Protein AF-A0A6F8XTG9-F1 (afdb_monomer_lite)

Radius of gyration: 28.86 Å; chains: 1; bounding box: 71×72×97 Å

Organism: NCBI:txid1076124

Sequence (219 aa):
MHGRVPTLSIMAELTRRDLLRASAAAAGAAWLPAGVLRDDPPPGFPSGIDVHREVYENWAGEIRVASLWTCVPRTAAEIVTVVNWAHGAGWKVRPRGYRHGWAPLTVTAATAPADRVLLVDTTHHLTAMRVEPGPSVRVEAGASMDDLLAFLEANGLGVTNTPAPGDLSVGGVLAINGHGTSVAAAGETLAPGTPTARSATSSCRSPPSSGTHQPAAMC

Foldseek 3Di:
DDDDDDDDDDDDDCDPVNVVVVVVVVVVVPDDDFDWADDDDDPPQDPPWAKTWTWDAAPVRPAIERTAIETEDQDPVSVVVRVVVLVVVVAAEAEDELRHDPPCPRHGSPDYNPHRYYYYDCQPHQFDKDDDPDLDIDGGQRHWQVNVQVVQVVVVHHAQWAAPDRSTGNNRCVVVVNTDDGDADVVRDDDPPHDDPPPPCPVPDDPPPPDDDDDDDDD

InterPro domains:
  IPR006094 FAD linked oxidase, N-terminal [PF01565] (72-188)
  IPR010031 L-gulonolactone/D-arabinono-1,4-lactone oxidase-like [PTHR43762] (56-183)
  IPR016166 FAD-binding domain, PCMH-type [PS51387] (62-219)
  IPR016167 FAD-binding, type PCMH, subdomain 1 [G3DSA:3.30.43.10] (51-126)
  IPR016169 FAD-binding, type PCMH, subdomain 2 [G3DSA:3.30.465.10] (128-203)
  IPR036318 FAD-binding, type PCMH-like superfamily [SSF56176] (42-188)

Structure (mmCIF, N/CA/C/O backbone):
data_AF-A0A6F8XTG9-F1
#
_entry.id   AF-A0A6F8XTG9-F1
#
loop_
_atom_site.group_PDB
_atom_site.id
_atom_site.type_symbol
_atom_site.label_atom_id
_atom_site.label_alt_id
_atom_site.label_comp_id
_atom_site.label_asym_id
_atom_site.label_entity_id
_atom_site.label_seq_id
_atom_site.pdbx_PDB_ins_code
_atom_site.Cartn_x
_atom_site.Cartn_y
_atom_site.Cartn_z
_atom_site.occupancy
_atom_site.B_iso_or_equiv
_atom_site.auth_seq_id
_atom_site.auth_comp_id
_atom_site.auth_asym_id
_atom_site.auth_atom_id
_atom_site.pdbx_PDB_model_num
ATOM 1 N N . MET A 1 1 ? -49.379 -11.917 -72.281 1.00 39.59 1 MET A N 1
ATOM 2 C CA . MET A 1 1 ? -48.558 -12.791 -71.411 1.00 39.59 1 MET A CA 1
ATOM 3 C C . MET A 1 1 ? -48.018 -11.918 -70.283 1.00 39.59 1 MET A C 1
ATOM 5 O O . MET A 1 1 ? -47.330 -10.960 -70.576 1.00 39.59 1 MET A O 1
ATOM 9 N N . HIS A 1 2 ? -48.674 -11.935 -69.121 1.00 40.22 2 HIS A N 1
ATOM 10 C CA . HIS A 1 2 ? -48.179 -12.553 -67.875 1.00 40.22 2 HIS A CA 1
ATOM 11 C C . HIS A 1 2 ? -46.864 -11.954 -67.333 1.00 40.22 2 HIS A C 1
ATOM 13 O O . HIS A 1 2 ? -45.798 -12.256 -67.850 1.00 40.22 2 HIS A O 1
ATOM 19 N N . GLY A 1 3 ? -46.959 -11.190 -66.234 1.00 33.91 3 GLY A N 1
ATOM 20 C CA . GLY A 1 3 ? -45.826 -10.834 -65.368 1.00 33.91 3 GLY A CA 1
ATOM 21 C C . GLY A 1 3 ? -46.201 -9.867 -64.232 1.00 33.91 3 GLY A C 1
ATOM 22 O O . GLY A 1 3 ? -46.406 -8.686 -64.479 1.00 33.91 3 GLY A O 1
ATOM 23 N N . ARG A 1 4 ? -46.313 -10.378 -62.995 1.00 36.28 4 ARG A N 1
ATOM 24 C CA . ARG A 1 4 ? -46.565 -9.662 -61.721 1.00 36.28 4 ARG A CA 1
ATOM 25 C C . ARG A 1 4 ? -45.261 -9.083 -61.117 1.00 36.28 4 ARG A C 1
ATOM 27 O O . ARG A 1 4 ? -44.262 -9.786 -61.126 1.00 36.28 4 ARG A O 1
ATOM 34 N N . VAL A 1 5 ? -45.342 -7.847 -60.587 1.00 40.06 5 VAL A N 1
ATOM 35 C CA . VAL A 1 5 ? -44.877 -7.238 -59.288 1.00 40.06 5 VAL A CA 1
ATOM 36 C C . VAL A 1 5 ? -43.881 -8.093 -58.435 1.00 40.06 5 VAL A C 1
ATOM 38 O O . VAL A 1 5 ? -44.167 -9.283 -58.318 1.00 40.06 5 VAL A O 1
ATOM 41 N N . PRO A 1 6 ? -42.818 -7.566 -57.741 1.00 44.91 6 PRO A N 1
ATOM 42 C CA . PRO A 1 6 ? -42.963 -6.440 -56.807 1.00 44.91 6 PRO A CA 1
ATOM 43 C C . PRO A 1 6 ? -41.804 -5.461 -56.504 1.00 44.91 6 PRO A C 1
ATOM 45 O O . PRO A 1 6 ? -40.627 -5.663 -56.775 1.00 44.91 6 PRO A O 1
ATOM 48 N N . THR A 1 7 ? -42.262 -4.377 -55.878 1.00 43.31 7 THR A N 1
ATOM 49 C CA . THR A 1 7 ? -41.621 -3.270 -55.163 1.00 43.31 7 THR A CA 1
ATOM 50 C C . THR A 1 7 ? -40.964 -3.693 -53.831 1.00 43.31 7 THR A C 1
ATOM 52 O O . THR A 1 7 ? -41.313 -4.729 -53.274 1.00 43.31 7 THR A O 1
ATOM 55 N N . LEU A 1 8 ? -40.162 -2.764 -53.282 1.00 40.03 8 LEU A N 1
ATOM 56 C CA . LEU A 1 8 ? -39.672 -2.597 -51.897 1.00 40.03 8 LEU A CA 1
ATOM 57 C C . LEU A 1 8 ? -38.369 -3.316 -51.494 1.00 40.03 8 LEU A C 1
ATOM 59 O O . LEU A 1 8 ? -38.373 -4.473 -51.093 1.00 40.03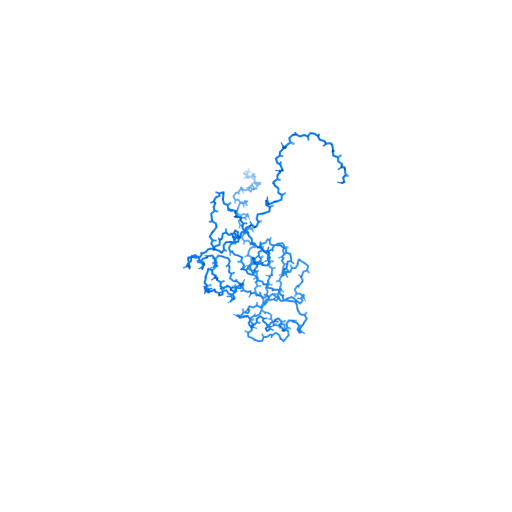 8 LEU A O 1
ATOM 63 N N . SER A 1 9 ? -37.276 -2.542 -51.427 1.00 38.31 9 SER A N 1
ATOM 64 C CA . SER A 1 9 ? -36.225 -2.758 -50.425 1.00 38.31 9 SER A CA 1
ATOM 65 C C . SER A 1 9 ? -36.359 -1.681 -49.352 1.00 38.31 9 SER A C 1
ATOM 67 O O . SER A 1 9 ? -36.122 -0.498 -49.587 1.00 38.31 9 SER A O 1
ATOM 69 N N . ILE A 1 10 ? -36.816 -2.133 -48.193 1.00 44.59 10 ILE A N 1
ATOM 70 C CA . ILE A 1 10 ? -37.033 -1.395 -46.953 1.00 44.59 10 ILE A CA 1
ATOM 71 C C . ILE A 1 10 ? -35.681 -0.899 -46.416 1.00 44.59 10 ILE A C 1
ATOM 73 O O . ILE A 1 10 ? -34.746 -1.686 -46.272 1.00 44.59 10 ILE A O 1
ATOM 77 N N . MET A 1 11 ? -35.579 0.397 -46.103 1.00 44.84 11 MET A N 1
ATOM 78 C CA . MET A 1 11 ? -34.547 0.902 -45.196 1.00 44.84 11 MET A CA 1
ATOM 79 C C . MET A 1 11 ? -34.806 0.286 -43.820 1.00 44.84 11 MET A C 1
ATOM 81 O O . MET A 1 11 ? -35.867 0.499 -43.240 1.00 44.84 11 MET A O 1
ATOM 85 N N . ALA A 1 12 ? -33.871 -0.520 -43.323 1.00 49.88 12 ALA A N 1
ATOM 86 C CA . ALA A 1 12 ? -33.971 -1.100 -41.993 1.00 49.88 12 ALA A CA 1
ATOM 87 C C . ALA A 1 12 ? -33.912 0.019 -40.940 1.00 49.88 12 ALA A C 1
ATOM 89 O O . ALA A 1 12 ? -32.883 0.676 -40.783 1.00 49.88 12 ALA A O 1
ATOM 90 N N . GLU A 1 13 ? -35.012 0.240 -40.220 1.00 56.56 13 GLU A N 1
ATOM 91 C CA . GLU A 1 13 ? -35.003 1.086 -39.029 1.00 56.56 13 GLU A CA 1
ATOM 92 C C . GLU A 1 13 ? -34.343 0.328 -37.872 1.00 56.56 13 GLU A C 1
ATOM 94 O O . GLU A 1 13 ? -34.855 -0.682 -37.387 1.00 56.56 13 GLU A O 1
ATOM 99 N N . LEU A 1 14 ? -33.183 0.821 -37.433 1.00 59.88 14 LEU A N 1
ATOM 100 C CA . LEU A 1 14 ? -32.494 0.363 -36.228 1.00 59.88 14 LEU A CA 1
ATOM 101 C C . LEU A 1 14 ? -33.367 0.649 -35.003 1.00 59.88 14 LEU A C 1
ATOM 103 O O . LEU A 1 14 ? -33.674 1.802 -34.694 1.00 59.88 14 LEU A O 1
ATOM 107 N N . THR A 1 15 ? -33.762 -0.396 -34.278 1.00 72.62 15 THR A N 1
ATOM 108 C CA . THR A 1 15 ? -34.646 -0.231 -33.122 1.00 72.62 15 THR A CA 1
ATOM 109 C C . THR A 1 15 ? -33.856 0.143 -31.865 1.00 72.62 15 THR A C 1
ATOM 111 O O . THR A 1 15 ? -32.688 -0.213 -31.705 1.00 72.62 15 THR A O 1
ATOM 114 N N . ARG A 1 16 ? -34.504 0.804 -30.888 1.00 59.41 16 ARG A N 1
ATOM 115 C CA . ARG A 1 16 ? -33.906 1.084 -29.560 1.00 59.41 16 ARG A CA 1
ATOM 116 C C . ARG A 1 16 ? -33.343 -0.171 -28.878 1.00 59.41 16 ARG A C 1
ATOM 118 O O . ARG A 1 16 ? -32.416 -0.061 -28.085 1.00 59.41 16 ARG A O 1
ATOM 125 N N . ARG A 1 17 ? -33.890 -1.356 -29.173 1.00 59.59 17 ARG A N 1
ATOM 126 C CA . ARG A 1 17 ? -33.389 -2.634 -28.646 1.00 59.59 17 ARG A CA 1
ATOM 127 C C . ARG A 1 17 ? -32.075 -3.058 -29.294 1.00 59.59 17 ARG A C 1
ATOM 129 O O . ARG A 1 17 ? -31.233 -3.609 -28.595 1.00 59.59 17 ARG A O 1
ATOM 136 N N . ASP A 1 18 ? -31.878 -2.766 -30.574 1.00 63.12 18 ASP A N 1
ATOM 137 C CA . ASP A 1 18 ? -30.611 -3.033 -31.264 1.00 63.12 18 ASP A CA 1
ATOM 138 C C . ASP A 1 18 ? -29.511 -2.096 -30.751 1.00 63.12 18 ASP A C 1
ATOM 140 O O . ASP A 1 18 ? -28.386 -2.527 -30.507 1.00 63.12 18 ASP A O 1
ATOM 144 N N . LEU A 1 19 ? -29.871 -0.844 -30.453 1.00 58.94 19 LEU A N 1
ATOM 145 C CA . LEU A 1 19 ? -28.966 0.148 -29.866 1.00 58.94 19 LEU A CA 1
ATOM 146 C C . LEU A 1 19 ? -28.581 -0.195 -28.411 1.00 58.94 19 LEU A C 1
ATOM 148 O O . LEU A 1 19 ? -27.419 -0.064 -28.035 1.00 58.94 19 LEU A O 1
ATOM 152 N N . LEU A 1 20 ? -29.521 -0.722 -27.613 1.00 62.12 20 LEU A N 1
ATOM 153 C CA . LEU A 1 20 ? -29.252 -1.226 -26.255 1.00 62.12 20 LEU A CA 1
ATOM 154 C C . LEU A 1 20 ? -28.451 -2.541 -26.239 1.00 62.12 20 LEU A C 1
ATOM 156 O O . LEU A 1 20 ? -27.683 -2.792 -25.312 1.00 62.12 20 LEU A O 1
ATOM 160 N N . ARG A 1 21 ? -28.595 -3.393 -27.260 1.00 54.59 21 ARG A N 1
ATOM 161 C CA . ARG A 1 21 ? -27.750 -4.590 -27.417 1.00 54.59 21 ARG A CA 1
ATOM 162 C C . ARG A 1 21 ? -26.324 -4.224 -27.827 1.00 54.59 21 ARG A C 1
ATOM 164 O O . ARG A 1 21 ? -25.382 -4.836 -27.330 1.00 54.59 21 ARG A O 1
ATOM 171 N N . ALA A 1 22 ? -26.160 -3.206 -28.672 1.00 52.41 22 ALA A N 1
ATOM 172 C CA . ALA A 1 22 ? -24.847 -2.690 -29.048 1.00 52.41 22 ALA A CA 1
ATOM 173 C C . ALA A 1 22 ? -24.111 -2.038 -27.860 1.00 52.41 22 ALA A C 1
ATOM 175 O O . ALA A 1 22 ? -22.906 -2.238 -27.707 1.00 52.41 22 ALA A O 1
ATOM 176 N N . SER A 1 23 ? -24.819 -1.327 -26.970 1.00 50.19 23 SER A N 1
ATOM 177 C CA . SER A 1 23 ? -24.204 -0.742 -25.768 1.00 50.19 23 SER A CA 1
ATOM 178 C C . SER A 1 23 ? -23.816 -1.787 -24.716 1.00 50.19 23 SER A C 1
ATOM 180 O O . SER A 1 23 ? -22.778 -1.639 -24.075 1.00 50.19 23 SER A O 1
ATOM 182 N N . ALA A 1 24 ? -24.577 -2.879 -24.580 1.00 47.94 24 ALA A N 1
ATOM 183 C CA . ALA A 1 24 ? -24.216 -3.984 -23.688 1.00 47.94 24 ALA A CA 1
ATOM 184 C C . ALA A 1 24 ? -22.936 -4.717 -24.139 1.00 47.94 24 ALA A C 1
ATOM 186 O O . ALA A 1 24 ? -22.128 -5.117 -23.303 1.00 47.94 24 ALA A O 1
ATOM 187 N N . ALA A 1 25 ? -22.710 -4.842 -25.452 1.00 44.97 25 ALA A N 1
ATOM 188 C CA . ALA A 1 25 ? -21.486 -5.436 -25.994 1.00 44.97 25 ALA A CA 1
ATOM 189 C C . ALA A 1 25 ? -20.256 -4.519 -25.830 1.00 44.97 25 ALA A C 1
ATOM 191 O O . ALA A 1 25 ? -19.160 -5.007 -25.567 1.00 44.97 25 ALA A O 1
ATOM 192 N N . ALA A 1 26 ? -20.433 -3.196 -25.926 1.00 46.56 26 ALA A N 1
ATOM 193 C CA . ALA A 1 26 ? -19.350 -2.232 -25.718 1.00 46.56 26 ALA A CA 1
ATOM 194 C C . ALA A 1 26 ? -18.977 -2.060 -24.232 1.00 46.56 26 ALA A C 1
ATOM 196 O O . ALA A 1 26 ? -17.801 -1.908 -23.911 1.00 46.56 26 ALA A O 1
ATOM 197 N N . ALA A 1 27 ? -19.948 -2.148 -23.315 1.00 47.72 27 ALA A N 1
ATOM 198 C CA . ALA A 1 27 ? -19.690 -2.073 -21.875 1.00 47.72 27 ALA A CA 1
ATOM 199 C C . ALA A 1 27 ? -18.972 -3.324 -21.325 1.00 47.72 27 ALA A C 1
ATOM 201 O O . ALA A 1 27 ? -18.218 -3.226 -20.361 1.00 47.72 27 ALA A O 1
ATOM 202 N N . GLY A 1 28 ? -19.161 -4.491 -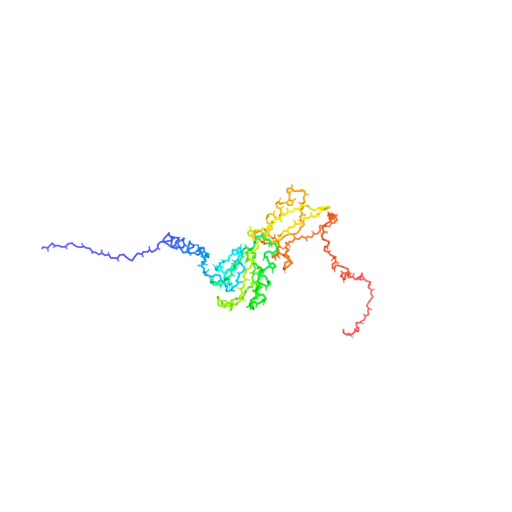21.955 1.00 41.22 28 GLY A N 1
ATOM 203 C CA . GLY A 1 28 ? -18.496 -5.740 -21.564 1.00 41.22 28 GLY A CA 1
ATOM 204 C C . GLY A 1 28 ? -17.040 -5.872 -22.033 1.00 41.22 28 GLY A C 1
ATOM 205 O O . GLY A 1 28 ? -16.307 -6.701 -21.503 1.00 41.22 28 GLY A O 1
ATOM 206 N N . ALA A 1 29 ? -16.600 -5.058 -22.998 1.00 42.62 29 ALA A N 1
ATOM 207 C CA . ALA A 1 29 ? -15.249 -5.123 -23.566 1.00 42.62 29 ALA A CA 1
ATOM 208 C C . ALA A 1 29 ? -14.201 -4.286 -22.801 1.00 42.62 29 ALA A C 1
ATOM 210 O O . ALA A 1 29 ? -13.017 -4.344 -23.129 1.00 42.62 29 ALA A O 1
ATOM 211 N N . ALA A 1 30 ? -14.610 -3.515 -21.788 1.00 44.47 30 ALA A N 1
ATOM 212 C CA . ALA A 1 30 ? -13.731 -2.582 -21.075 1.00 44.47 30 ALA A CA 1
ATOM 213 C C . ALA A 1 30 ? -12.963 -3.193 -19.886 1.00 44.47 30 ALA A C 1
ATOM 215 O O . ALA A 1 30 ? -12.146 -2.509 -19.284 1.00 44.47 30 ALA A O 1
ATOM 216 N N . TRP A 1 31 ? -13.168 -4.474 -19.567 1.00 46.06 31 TRP A N 1
ATOM 217 C CA . TRP A 1 31 ? -12.431 -5.168 -18.506 1.00 46.06 31 TRP A CA 1
ATOM 218 C C . TRP A 1 31 ? -11.712 -6.393 -19.068 1.00 46.06 31 TRP A C 1
ATOM 220 O O . TRP A 1 31 ? -12.042 -7.537 -18.760 1.00 46.06 31 TRP A O 1
ATOM 230 N N . LEU A 1 32 ? -10.705 -6.161 -19.911 1.00 46.59 32 LEU A N 1
ATOM 231 C CA . LEU A 1 32 ? -9.650 -7.159 -20.059 1.00 46.59 32 LEU A CA 1
ATOM 232 C C . LEU A 1 32 ? -8.827 -7.122 -18.765 1.00 46.59 32 LEU A C 1
ATOM 234 O O . LEU A 1 32 ? -8.344 -6.042 -18.416 1.00 46.59 32 LEU A O 1
ATOM 238 N N . PRO A 1 33 ? -8.655 -8.245 -18.040 1.00 52.16 33 PRO A N 1
ATOM 239 C CA . PRO A 1 33 ? -7.751 -8.261 -16.904 1.00 52.16 33 PRO A CA 1
ATOM 240 C C . PRO A 1 33 ? -6.379 -7.806 -17.398 1.00 52.16 33 PRO A C 1
ATOM 242 O O . PRO A 1 33 ? -5.857 -8.339 -18.379 1.00 52.16 33 PRO A O 1
ATOM 245 N N . ALA A 1 34 ? -5.831 -6.785 -16.739 1.00 60.88 34 ALA A N 1
ATOM 246 C CA . ALA A 1 34 ? -4.443 -6.378 -16.867 1.00 60.88 34 ALA A CA 1
ATOM 247 C C . ALA A 1 34 ? -3.561 -7.632 -16.774 1.00 60.88 34 ALA A C 1
ATOM 249 O O . ALA A 1 34 ? -3.397 -8.210 -15.703 1.00 60.88 34 ALA A O 1
ATOM 250 N N . GLY A 1 35 ? -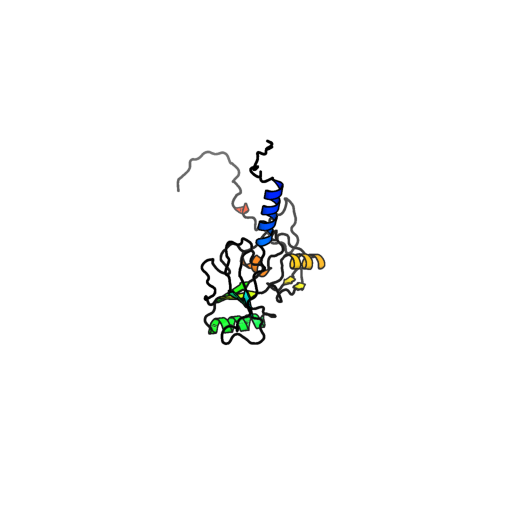3.089 -8.114 -17.923 1.00 60.31 35 GLY A N 1
ATOM 251 C CA . GLY A 1 35 ? -2.398 -9.392 -18.008 1.00 60.31 35 GLY A CA 1
ATOM 252 C C . GLY A 1 35 ? -1.065 -9.335 -17.274 1.00 60.31 35 GLY A C 1
ATOM 253 O O . GLY A 1 35 ? -0.297 -8.389 -17.445 1.00 60.31 35 GLY A O 1
ATOM 254 N N . VAL A 1 36 ? -0.787 -10.365 -16.479 1.00 67.25 36 VAL A N 1
ATOM 255 C CA . VAL A 1 36 ? 0.548 -10.613 -15.936 1.00 67.25 36 VAL A CA 1
ATOM 256 C C . VAL A 1 36 ? 1.419 -11.178 -17.058 1.00 67.25 36 VAL A C 1
ATOM 258 O O . VAL A 1 36 ? 1.108 -12.235 -17.611 1.00 67.25 36 VAL A O 1
ATOM 261 N N . LEU A 1 37 ? 2.510 -10.491 -17.390 1.00 71.56 37 LEU A N 1
ATOM 262 C CA . LEU A 1 37 ? 3.530 -10.963 -18.325 1.00 71.56 37 LEU A CA 1
ATOM 263 C C . LEU A 1 37 ? 4.722 -11.491 -17.517 1.00 71.56 37 LEU A C 1
ATOM 265 O O . LEU A 1 37 ? 5.283 -10.788 -16.672 1.00 71.56 37 LEU A O 1
ATOM 269 N N . ARG A 1 38 ? 5.083 -12.757 -17.746 1.00 72.38 38 ARG A N 1
ATOM 270 C CA . ARG A 1 38 ? 6.244 -13.396 -17.118 1.00 72.38 38 ARG A CA 1
ATOM 271 C C . ARG A 1 38 ? 7.443 -13.277 -18.050 1.00 72.38 38 ARG A C 1
ATOM 273 O O . ARG A 1 38 ? 7.605 -14.096 -18.946 1.00 72.38 38 ARG A O 1
ATOM 280 N N . ASP A 1 39 ? 8.242 -12.249 -17.805 1.00 80.25 39 ASP A N 1
ATOM 281 C CA . ASP A 1 39 ? 9.555 -12.050 -18.413 1.00 80.25 39 ASP A CA 1
ATOM 282 C C . ASP A 1 39 ? 10.655 -12.524 -17.451 1.00 80.25 39 ASP A C 1
ATOM 284 O O . ASP A 1 39 ? 10.416 -12.668 -16.246 1.00 80.25 39 ASP A O 1
ATOM 288 N N . ASP A 1 40 ? 11.874 -12.705 -17.964 1.00 89.50 40 ASP A N 1
ATOM 289 C CA . ASP A 1 40 ? 13.048 -12.901 -17.112 1.00 89.50 40 ASP A CA 1
ATOM 290 C C . ASP A 1 40 ? 13.206 -11.707 -16.154 1.00 89.50 40 ASP A C 1
ATOM 292 O O . ASP A 1 40 ? 13.191 -10.556 -16.613 1.00 89.50 40 ASP A O 1
ATOM 296 N N . PRO A 1 41 ? 13.364 -11.945 -14.836 1.00 93.88 41 PRO A N 1
ATOM 297 C CA . PRO A 1 41 ? 13.525 -10.880 -13.857 1.00 93.88 41 PRO A CA 1
ATOM 298 C C . PRO A 1 41 ? 14.651 -9.904 -14.220 1.00 93.88 41 PRO A C 1
ATOM 300 O O . PRO A 1 41 ? 15.634 -10.298 -14.859 1.00 93.88 41 PRO A O 1
ATOM 303 N N . PRO A 1 42 ? 14.581 -8.643 -13.753 1.00 95.25 42 PRO A N 1
ATOM 304 C CA . PRO A 1 42 ? 15.689 -7.709 -13.889 1.00 95.25 42 PRO A CA 1
ATOM 305 C C . PRO A 1 42 ? 17.023 -8.330 -13.424 1.00 95.25 42 PRO A C 1
ATOM 307 O O . PRO A 1 42 ? 17.043 -9.063 -12.432 1.00 95.25 42 PRO A O 1
ATOM 310 N N . PRO A 1 43 ? 18.157 -8.036 -14.087 1.00 95.94 43 PRO A N 1
ATOM 311 C CA . PRO A 1 43 ? 19.441 -8.630 -13.728 1.00 95.94 43 PRO A CA 1
ATOM 312 C C . PRO A 1 43 ? 19.784 -8.467 -12.242 1.00 95.94 43 PRO A C 1
ATOM 314 O O . PRO A 1 43 ? 19.735 -7.368 -11.684 1.00 95.94 43 PRO A O 1
ATOM 317 N N . GLY A 1 44 ? 20.142 -9.581 -11.603 1.00 96.62 44 GLY A N 1
ATOM 318 C CA . GLY A 1 44 ? 20.498 -9.620 -10.186 1.00 96.62 44 GLY A CA 1
ATOM 319 C C . GLY A 1 44 ? 19.327 -9.421 -9.220 1.00 96.62 44 GLY A C 1
ATOM 320 O O . GLY A 1 44 ? 19.585 -9.227 -8.034 1.00 96.62 44 GLY A O 1
ATOM 321 N N . PHE A 1 45 ? 18.074 -9.437 -9.695 1.00 98.19 45 PHE A N 1
ATOM 322 C CA . PHE A 1 45 ? 16.903 -9.356 -8.823 1.00 98.19 45 PHE A CA 1
ATOM 323 C C . PHE A 1 45 ? 16.921 -10.494 -7.780 1.00 98.19 45 PHE A C 1
ATOM 325 O O . PHE A 1 45 ? 17.305 -11.617 -8.125 1.00 98.19 45 PHE A O 1
ATOM 332 N N . PRO A 1 46 ? 16.535 -10.240 -6.513 1.00 97.94 46 PRO A N 1
ATOM 333 C CA . PRO A 1 46 ? 16.615 -11.242 -5.454 1.00 97.94 46 PRO A CA 1
ATOM 334 C C . PRO A 1 46 ? 15.847 -12.529 -5.779 1.00 97.94 46 PRO A C 1
ATOM 336 O O . PRO A 1 46 ? 14.656 -12.507 -6.086 1.00 97.94 46 PRO A O 1
ATOM 339 N N . SER A 1 47 ? 16.524 -13.672 -5.662 1.00 95.81 47 SER A N 1
ATOM 340 C CA . SER A 1 47 ? 15.907 -14.985 -5.859 1.00 95.81 47 SER A CA 1
ATOM 341 C C . SER A 1 47 ? 14.866 -15.284 -4.778 1.00 95.81 47 SER A C 1
ATOM 343 O O . SER A 1 47 ? 15.110 -15.021 -3.602 1.00 95.81 47 SER A O 1
ATOM 345 N N . GLY A 1 48 ? 13.754 -15.913 -5.160 1.00 95.19 48 GLY A N 1
ATOM 346 C CA . GLY A 1 48 ? 12.706 -16.350 -4.228 1.00 95.19 48 GLY A CA 1
ATOM 347 C C . GLY A 1 48 ? 11.666 -15.281 -3.875 1.00 95.19 48 GLY A C 1
ATOM 348 O O . GLY A 1 48 ? 10.723 -15.592 -3.148 1.00 95.19 48 GLY A O 1
ATOM 349 N N . ILE A 1 49 ? 11.802 -14.062 -4.406 1.00 97.88 49 ILE A N 1
ATOM 350 C CA . ILE A 1 49 ? 10.768 -13.023 -4.350 1.00 97.88 49 ILE A CA 1
ATOM 351 C C . ILE A 1 49 ? 10.030 -13.021 -5.686 1.00 97.88 49 ILE A C 1
ATOM 353 O O . ILE A 1 49 ? 10.651 -12.909 -6.744 1.00 97.88 49 ILE A O 1
ATOM 357 N N . ASP A 1 50 ? 8.707 -13.150 -5.631 1.00 96.88 50 ASP A N 1
ATOM 358 C CA . ASP A 1 50 ? 7.874 -13.213 -6.827 1.00 96.88 50 ASP A CA 1
ATOM 359 C C . ASP A 1 50 ? 7.929 -11.856 -7.546 1.00 96.88 50 ASP A C 1
ATOM 361 O O . ASP A 1 50 ? 7.748 -10.806 -6.925 1.00 96.88 50 ASP A O 1
ATOM 365 N N . VAL A 1 51 ? 8.215 -11.875 -8.849 1.00 97.31 51 VAL A N 1
ATOM 366 C CA . VAL A 1 51 ? 8.317 -10.680 -9.690 1.00 97.31 51 VAL A CA 1
ATOM 367 C C . VAL A 1 51 ? 7.767 -10.963 -11.080 1.00 97.31 51 VAL A C 1
ATOM 369 O O . VAL A 1 51 ? 7.993 -12.027 -11.659 1.00 97.31 51 VAL A O 1
ATOM 372 N N . HIS A 1 52 ? 7.018 -10.009 -11.610 1.00 96.25 52 HIS A N 1
ATOM 373 C CA . HIS A 1 52 ? 6.361 -10.100 -12.906 1.00 96.25 52 HIS A CA 1
ATOM 374 C C . HIS A 1 52 ? 6.163 -8.709 -13.495 1.00 96.25 52 HIS A C 1
ATOM 376 O O . HIS A 1 52 ? 6.385 -7.700 -12.824 1.00 96.25 52 HIS A O 1
ATOM 382 N N . ARG A 1 53 ? 5.728 -8.637 -14.752 1.00 94.75 53 ARG A N 1
ATOM 383 C CA . ARG A 1 53 ? 5.231 -7.389 -15.325 1.00 94.75 53 ARG A CA 1
ATOM 384 C C . ARG A 1 53 ? 3.714 -7.356 -15.306 1.00 94.75 53 ARG A C 1
ATOM 386 O O . ARG A 1 53 ? 3.069 -8.356 -15.612 1.00 94.75 53 ARG A O 1
ATOM 393 N N . GLU A 1 54 ? 3.143 -6.203 -14.996 1.00 93.81 54 GLU A N 1
ATOM 394 C CA . GLU A 1 54 ? 1.700 -5.971 -15.083 1.00 93.81 54 GLU A CA 1
ATOM 395 C C . GLU A 1 54 ? 1.387 -4.577 -15.633 1.00 93.81 54 GLU A C 1
ATOM 397 O O . GLU A 1 54 ? 2.228 -3.669 -15.617 1.00 93.81 54 GLU A O 1
ATOM 402 N N . VAL A 1 55 ? 0.154 -4.403 -16.113 1.00 95.25 55 VAL A N 1
ATOM 403 C CA . VAL A 1 55 ? -0.387 -3.070 -16.390 1.00 95.25 55 VAL A CA 1
ATOM 404 C C . VAL A 1 55 ? -0.656 -2.388 -15.052 1.00 95.25 55 VAL A C 1
ATOM 406 O O . VAL A 1 55 ? -1.425 -2.892 -14.233 1.00 95.25 55 VAL A O 1
ATOM 409 N N . TYR A 1 56 ? -0.067 -1.214 -14.847 1.00 97.12 56 TYR A N 1
ATOM 410 C CA . TYR A 1 56 ? -0.524 -0.301 -13.812 1.00 97.12 56 TYR A CA 1
ATOM 411 C C . TYR A 1 56 ? -1.654 0.545 -14.376 1.00 97.12 56 TYR A C 1
ATOM 413 O O . TYR A 1 56 ? -1.468 1.238 -15.373 1.00 97.12 56 TYR A O 1
ATOM 421 N N . GLU A 1 57 ? -2.800 0.527 -13.716 1.00 97.12 57 GLU A N 1
ATOM 422 C CA . GLU A 1 57 ? -3.923 1.408 -14.006 1.00 97.12 57 GLU A CA 1
ATOM 423 C C . GLU A 1 57 ? -4.471 1.910 -12.675 1.00 97.12 57 GLU A C 1
ATOM 425 O O . GLU A 1 57 ? -4.695 1.106 -11.759 1.00 97.12 57 GLU A O 1
ATOM 430 N N . ASN A 1 58 ? -4.600 3.231 -12.527 1.00 97.38 58 ASN A N 1
ATOM 431 C CA . ASN A 1 58 ? -5.286 3.779 -11.364 1.00 97.38 58 ASN A CA 1
ATOM 432 C C . ASN A 1 58 ? -6.800 3.584 -11.494 1.00 97.38 58 ASN A C 1
ATOM 434 O O . ASN A 1 58 ? -7.316 3.374 -12.585 1.00 97.38 58 ASN A O 1
ATOM 438 N N . TRP A 1 59 ? -7.519 3.677 -10.380 1.00 96.44 59 TRP A N 1
ATOM 439 C CA . TRP A 1 59 ? -8.967 3.446 -10.344 1.00 96.44 59 TRP A CA 1
ATOM 440 C C . TRP A 1 59 ? -9.755 4.312 -11.342 1.00 96.44 59 TRP A C 1
ATOM 442 O O . TRP A 1 59 ? -10.746 3.861 -11.904 1.00 96.44 59 TRP A O 1
ATOM 452 N N . ALA A 1 60 ? -9.289 5.537 -11.603 1.00 95.25 60 ALA A N 1
ATOM 453 C CA . ALA A 1 60 ? -9.915 6.450 -12.558 1.00 95.25 60 ALA A CA 1
ATOM 454 C C . ALA A 1 60 ? -9.590 6.150 -14.037 1.00 95.25 60 ALA A C 1
ATOM 456 O O . ALA A 1 60 ? -10.195 6.756 -14.918 1.00 95.25 60 ALA A O 1
ATOM 457 N N . GLY A 1 61 ? -8.614 5.283 -14.326 1.00 95.44 61 GLY A N 1
ATOM 458 C CA . GLY A 1 61 ? -8.136 4.981 -15.682 1.00 95.44 61 GLY A CA 1
ATOM 459 C C . GLY A 1 61 ? -7.282 6.080 -16.337 1.00 95.44 61 GLY A C 1
ATOM 460 O O . GLY A 1 61 ? -6.768 5.893 -17.437 1.00 95.44 61 GLY A O 1
ATOM 461 N N . GLU A 1 62 ? -7.094 7.225 -15.676 1.00 94.88 62 GLU A N 1
ATOM 462 C CA . GLU A 1 62 ? -6.352 8.382 -16.201 1.00 94.88 62 GLU A CA 1
ATOM 463 C C . GLU A 1 62 ? -4.836 8.144 -16.261 1.00 94.88 62 GLU A C 1
ATOM 465 O O . GLU A 1 62 ? -4.143 8.713 -17.106 1.00 94.88 62 GLU A O 1
ATOM 470 N N . ILE A 1 63 ? -4.308 7.300 -15.368 1.00 96.75 63 ILE A N 1
ATOM 471 C CA . ILE A 1 63 ? -2.903 6.886 -15.371 1.00 96.75 63 ILE A CA 1
ATOM 472 C C . ILE A 1 63 ? -2.852 5.400 -15.686 1.00 96.75 63 ILE A C 1
ATOM 474 O O . ILE A 1 63 ? -3.180 4.570 -14.836 1.00 96.75 63 ILE A O 1
ATOM 478 N N . ARG A 1 64 ? -2.375 5.077 -16.891 1.00 96.50 64 ARG A N 1
ATOM 479 C CA . ARG A 1 64 ? -2.217 3.706 -17.375 1.00 96.50 64 ARG A CA 1
ATOM 480 C C . ARG A 1 64 ? -0.835 3.485 -17.979 1.00 96.50 64 ARG A C 1
ATOM 482 O O . ARG A 1 64 ? -0.442 4.187 -18.906 1.00 96.50 64 ARG A O 1
ATOM 489 N N . VAL A 1 65 ? -0.114 2.481 -17.487 1.00 95.75 65 VAL A N 1
ATOM 490 C CA . VAL A 1 65 ? 1.220 2.092 -17.965 1.00 95.75 65 VAL A CA 1
ATOM 491 C C . VAL A 1 65 ? 1.240 0.586 -18.195 1.00 95.75 65 VAL A C 1
ATOM 493 O O . VAL A 1 65 ? 0.964 -0.186 -17.287 1.00 95.75 65 VAL A O 1
ATOM 496 N N . ALA A 1 66 ? 1.556 0.156 -19.416 1.00 90.31 66 ALA A N 1
ATOM 497 C CA . ALA A 1 66 ? 1.247 -1.198 -19.877 1.00 90.31 66 ALA A CA 1
ATOM 498 C C . ALA A 1 66 ? 2.052 -2.340 -19.226 1.00 90.31 66 ALA A C 1
ATOM 500 O O . ALA A 1 66 ? 1.568 -3.465 -19.190 1.00 90.31 66 ALA A O 1
ATOM 501 N N . SER A 1 67 ? 3.297 -2.113 -18.802 1.00 93.00 67 SER A N 1
ATOM 502 C CA . SER A 1 67 ? 4.191 -3.231 -18.467 1.00 93.00 67 SER A CA 1
ATOM 503 C C . SER A 1 67 ? 5.263 -2.826 -17.457 1.00 93.00 67 SER A C 1
ATOM 505 O O . SER A 1 67 ? 6.453 -2.755 -17.775 1.00 93.00 67 SER A O 1
ATOM 507 N N . LEU A 1 68 ? 4.831 -2.502 -16.239 1.00 96.19 68 LEU A N 1
ATOM 508 C CA . LEU A 1 68 ? 5.740 -2.172 -15.143 1.00 96.19 68 LEU A CA 1
ATOM 509 C C . LEU A 1 68 ? 6.141 -3.429 -14.388 1.00 96.19 68 LEU A C 1
ATOM 511 O O . LEU A 1 68 ? 5.327 -4.328 -14.195 1.00 96.19 68 LEU A O 1
ATOM 515 N N . TRP A 1 69 ? 7.397 -3.471 -13.951 1.00 97.94 69 TRP A N 1
ATOM 516 C CA . TRP A 1 69 ? 7.848 -4.505 -13.034 1.00 97.94 69 TRP A CA 1
ATOM 517 C C . TRP A 1 69 ? 7.165 -4.335 -11.683 1.00 97.94 69 TRP A C 1
ATOM 519 O O . TRP A 1 69 ? 7.200 -3.249 -11.101 1.00 97.94 69 TRP A O 1
ATOM 529 N N . THR A 1 70 ? 6.612 -5.428 -11.176 1.00 98.38 70 THR A N 1
ATOM 530 C CA . THR A 1 70 ? 5.967 -5.519 -9.871 1.00 98.38 70 THR A CA 1
ATOM 531 C C . THR A 1 70 ? 6.496 -6.745 -9.151 1.00 98.38 70 THR A C 1
ATOM 533 O O . THR A 1 70 ? 6.550 -7.826 -9.733 1.00 98.38 70 THR A O 1
ATOM 536 N N . CYS A 1 71 ? 6.884 -6.593 -7.888 1.00 98.38 71 CYS A N 1
ATOM 537 C CA . CYS A 1 71 ? 7.186 -7.720 -7.017 1.00 98.38 71 CYS A CA 1
ATOM 538 C C . CYS A 1 71 ? 6.169 -7.850 -5.885 1.00 98.38 71 CYS A C 1
ATOM 540 O O . CYS A 1 71 ? 5.514 -6.875 -5.507 1.00 98.38 71 CYS A O 1
ATOM 542 N N . VAL A 1 72 ? 6.056 -9.063 -5.349 1.00 98.38 72 VAL A N 1
ATOM 543 C CA . VAL A 1 72 ? 5.073 -9.432 -4.324 1.00 98.38 72 VAL A CA 1
ATOM 544 C C . VAL A 1 72 ? 5.808 -9.999 -3.101 1.00 98.38 72 VAL A C 1
ATOM 546 O O . VAL A 1 72 ? 5.883 -11.216 -2.925 1.00 98.38 72 VAL A O 1
ATOM 549 N N . PRO A 1 73 ? 6.435 -9.142 -2.273 1.00 98.44 73 PRO A N 1
ATOM 550 C CA . PRO A 1 73 ? 7.166 -9.599 -1.100 1.00 98.44 73 PRO A CA 1
ATOM 551 C C . PRO A 1 73 ? 6.220 -10.165 -0.038 1.00 98.44 73 PRO A C 1
ATOM 553 O O . PRO A 1 73 ? 5.131 -9.644 0.202 1.00 98.44 73 PRO A O 1
ATOM 556 N N . ARG A 1 74 ? 6.677 -11.210 0.649 1.00 98.44 74 ARG A N 1
ATOM 557 C CA . ARG A 1 74 ? 5.956 -11.902 1.724 1.00 98.44 74 ARG A CA 1
ATOM 558 C C . ARG A 1 74 ? 6.198 -11.295 3.101 1.00 98.44 74 ARG A C 1
ATOM 560 O O . ARG A 1 74 ? 5.414 -11.521 4.013 1.00 98.44 74 ARG A O 1
ATOM 567 N N . THR A 1 75 ? 7.299 -10.563 3.275 1.00 98.50 75 THR A N 1
ATOM 568 C CA . THR A 1 75 ? 7.708 -10.020 4.578 1.00 98.50 75 THR A CA 1
ATOM 569 C C . THR A 1 75 ? 8.345 -8.638 4.452 1.00 98.50 75 THR A C 1
ATOM 571 O O . THR A 1 75 ? 8.856 -8.256 3.398 1.00 98.50 75 THR A O 1
ATOM 574 N N . ALA A 1 76 ? 8.399 -7.897 5.562 1.00 97.75 76 ALA A N 1
ATOM 575 C CA . ALA A 1 76 ? 9.140 -6.637 5.631 1.00 97.75 76 ALA A CA 1
ATOM 576 C C . ALA A 1 76 ? 10.641 -6.810 5.316 1.00 97.75 76 ALA A C 1
ATOM 578 O O . ALA A 1 76 ? 11.254 -5.919 4.733 1.00 97.75 76 ALA A O 1
ATOM 579 N N . ALA A 1 77 ? 11.233 -7.961 5.656 1.00 98.50 77 ALA A N 1
ATOM 580 C CA . ALA A 1 77 ? 12.629 -8.256 5.337 1.00 98.50 77 ALA A CA 1
ATOM 581 C C . ALA A 1 77 ? 12.850 -8.376 3.821 1.00 98.50 77 ALA A C 1
ATOM 583 O O . ALA A 1 77 ? 13.807 -7.810 3.297 1.00 98.50 77 ALA A O 1
ATOM 584 N N . GLU A 1 78 ? 11.930 -9.029 3.105 1.00 98.62 78 GLU A N 1
ATOM 585 C CA . GLU A 1 78 ? 11.972 -9.102 1.641 1.00 98.62 78 GLU A CA 1
ATOM 586 C C . GLU A 1 78 ? 11.862 -7.714 0.992 1.00 98.62 78 GLU A C 1
ATOM 588 O O . GLU A 1 78 ? 12.586 -7.434 0.037 1.00 98.62 78 GLU A O 1
ATOM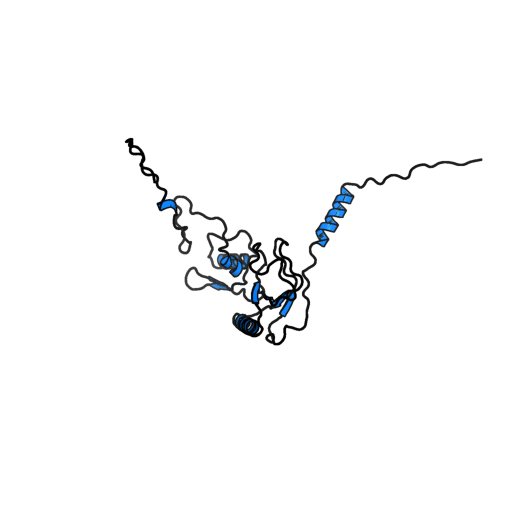 593 N N . ILE A 1 79 ? 11.045 -6.804 1.545 1.00 98.50 79 ILE A N 1
ATOM 594 C CA . ILE A 1 79 ? 11.000 -5.404 1.081 1.00 98.50 79 ILE A CA 1
ATOM 595 C C . ILE A 1 79 ? 12.379 -4.750 1.212 1.00 98.50 79 ILE A C 1
ATOM 597 O O . ILE A 1 79 ? 12.846 -4.112 0.269 1.00 98.50 79 ILE A O 1
ATOM 601 N N . VAL A 1 80 ? 13.051 -4.910 2.357 1.00 98.62 80 VAL A N 1
ATOM 602 C CA . VAL A 1 80 ? 14.395 -4.349 2.572 1.00 98.62 80 VAL A CA 1
ATOM 603 C C . VAL A 1 80 ? 15.392 -4.919 1.561 1.00 98.62 80 VAL A C 1
ATOM 605 O O . VAL A 1 80 ? 16.162 -4.160 0.969 1.00 98.62 80 VAL A O 1
ATOM 608 N N . THR A 1 81 ? 15.351 -6.227 1.302 1.00 98.69 81 THR A N 1
ATOM 609 C CA . THR A 1 81 ? 16.186 -6.871 0.277 1.00 98.69 81 THR A CA 1
ATOM 610 C C . THR A 1 81 ? 15.941 -6.274 -1.111 1.00 98.69 81 THR A C 1
ATOM 612 O O . THR A 1 81 ? 16.900 -5.916 -1.798 1.00 98.69 81 THR A O 1
ATOM 615 N N . VAL A 1 82 ? 14.676 -6.101 -1.505 1.00 98.62 82 VAL A N 1
ATOM 616 C CA . VAL A 1 82 ? 14.293 -5.493 -2.790 1.00 98.62 82 VAL A CA 1
ATOM 617 C C . VAL A 1 82 ? 14.765 -4.044 -2.891 1.00 98.62 82 VAL A C 1
ATOM 619 O O . VAL A 1 82 ? 15.323 -3.652 -3.914 1.00 98.62 82 VAL A O 1
ATOM 622 N N . VAL A 1 83 ? 14.576 -3.242 -1.841 1.00 98.69 83 VAL A N 1
ATOM 623 C CA . VAL A 1 83 ? 14.978 -1.827 -1.829 1.00 98.69 83 VAL A CA 1
ATOM 624 C C . VAL A 1 83 ? 16.497 -1.682 -1.918 1.00 98.69 83 VAL A C 1
ATOM 626 O O . VAL A 1 83 ? 16.984 -0.835 -2.669 1.00 98.69 83 VAL A O 1
ATOM 629 N N . ASN A 1 84 ? 17.253 -2.534 -1.223 1.00 98.75 84 ASN A N 1
ATOM 630 C CA . ASN A 1 84 ? 18.714 -2.542 -1.303 1.00 98.75 84 ASN A CA 1
ATOM 631 C C . ASN A 1 84 ? 19.210 -2.936 -2.702 1.00 98.75 84 ASN A C 1
ATOM 633 O O . ASN A 1 84 ? 20.098 -2.272 -3.242 1.00 98.75 84 ASN A O 1
ATOM 637 N N . TRP A 1 85 ? 18.612 -3.966 -3.314 1.00 98.69 85 TRP A N 1
ATOM 638 C CA . TRP A 1 85 ? 18.892 -4.319 -4.710 1.00 98.69 85 TRP A CA 1
ATOM 639 C C . TRP A 1 85 ? 18.585 -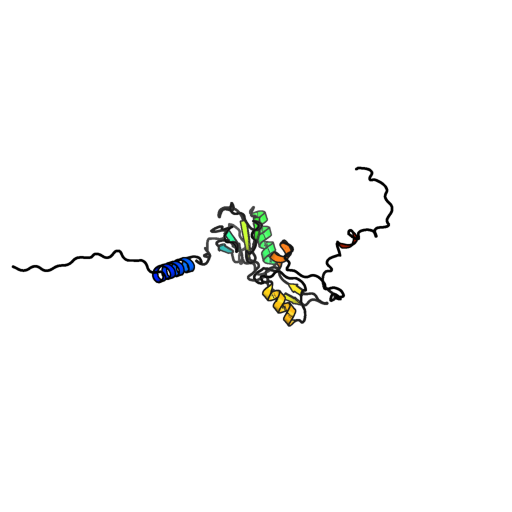3.147 -5.650 1.00 98.69 85 TRP A C 1
ATOM 641 O O . TRP A 1 85 ? 19.436 -2.756 -6.449 1.00 98.69 85 TRP A O 1
ATOM 651 N N . ALA A 1 86 ? 17.400 -2.544 -5.521 1.00 98.69 86 ALA A N 1
ATOM 652 C CA . ALA A 1 86 ? 16.956 -1.456 -6.382 1.00 98.69 86 ALA A CA 1
ATOM 653 C C . ALA A 1 86 ? 17.896 -0.251 -6.287 1.00 98.69 86 ALA A C 1
ATOM 655 O O . ALA A 1 86 ? 18.282 0.310 -7.312 1.00 98.69 86 ALA A O 1
ATOM 656 N N . HIS A 1 87 ? 18.328 0.101 -5.075 1.00 98.62 87 HIS A N 1
ATOM 657 C CA . HIS A 1 87 ? 19.325 1.142 -4.856 1.00 98.62 87 HIS A CA 1
ATOM 658 C C . HIS A 1 87 ? 20.637 0.841 -5.600 1.00 98.62 87 HIS A C 1
ATOM 660 O O . HIS A 1 87 ? 21.115 1.690 -6.353 1.00 98.62 87 HIS A O 1
ATOM 666 N N . GLY A 1 88 ? 21.182 -0.375 -5.462 1.00 98.38 88 GLY A N 1
ATOM 667 C CA . GLY A 1 88 ? 22.411 -0.788 -6.153 1.00 98.38 88 GLY A CA 1
ATOM 668 C C . GLY A 1 88 ? 22.280 -0.864 -7.681 1.00 98.38 88 GLY A C 1
ATOM 669 O O . GLY A 1 88 ? 23.237 -0.580 -8.398 1.00 98.38 88 GLY A O 1
ATOM 670 N N . ALA A 1 89 ? 21.092 -1.195 -8.192 1.00 97.94 89 ALA A N 1
ATOM 671 C CA . ALA A 1 89 ? 20.806 -1.315 -9.622 1.00 97.94 89 ALA A CA 1
ATOM 672 C C . ALA A 1 89 ? 20.326 0.002 -10.280 1.00 97.94 89 ALA A C 1
ATOM 674 O O . ALA A 1 89 ? 20.076 0.039 -11.493 1.00 97.94 89 ALA A O 1
ATOM 675 N N . GLY A 1 90 ? 20.165 1.082 -9.507 1.00 98.12 90 GLY A N 1
ATOM 676 C CA . GLY A 1 90 ? 19.685 2.380 -9.996 1.00 98.12 90 GLY A CA 1
ATOM 677 C C . GLY A 1 90 ? 18.185 2.423 -10.316 1.00 98.12 90 GLY A C 1
ATOM 678 O O . GLY A 1 90 ? 17.775 3.129 -11.237 1.00 98.12 90 GLY A O 1
ATOM 679 N N . TRP A 1 91 ? 17.370 1.660 -9.588 1.00 98.50 91 TRP A N 1
ATOM 680 C CA . TRP A 1 91 ? 15.911 1.619 -9.710 1.00 98.50 91 TRP A CA 1
ATOM 681 C C . TRP A 1 91 ? 15.225 2.467 -8.638 1.00 98.50 91 TRP A C 1
ATOM 683 O O . TRP A 1 91 ? 15.733 2.664 -7.532 1.00 98.50 91 TRP A O 1
ATOM 693 N N . LYS A 1 92 ? 14.033 2.966 -8.961 1.00 98.44 92 LYS A N 1
ATOM 694 C CA . LYS A 1 92 ? 13.101 3.567 -8.003 1.00 98.44 92 LYS A CA 1
ATOM 695 C C . LYS A 1 92 ? 12.098 2.515 -7.552 1.00 98.44 92 LYS A C 1
ATOM 697 O O . LYS A 1 92 ? 11.654 1.704 -8.356 1.00 98.44 92 LYS A O 1
ATOM 702 N N . VAL A 1 93 ? 11.721 2.563 -6.279 1.00 98.62 93 VAL A N 1
ATOM 703 C CA . VAL A 1 93 ? 10.776 1.617 -5.674 1.00 98.62 93 VAL A CA 1
ATOM 704 C C . VAL A 1 93 ? 9.540 2.364 -5.217 1.00 98.62 93 VAL A C 1
ATOM 706 O O . VAL A 1 93 ? 9.663 3.364 -4.506 1.00 98.62 93 VAL A O 1
ATOM 709 N N . ARG A 1 94 ? 8.355 1.892 -5.612 1.00 98.56 94 ARG A N 1
ATOM 710 C CA . ARG A 1 94 ? 7.073 2.500 -5.240 1.00 98.56 94 ARG A CA 1
ATOM 711 C C . ARG A 1 94 ? 6.159 1.458 -4.596 1.00 98.56 94 ARG A C 1
ATOM 713 O O . ARG A 1 94 ? 5.945 0.416 -5.211 1.00 98.56 94 ARG A O 1
ATOM 720 N N . PRO A 1 95 ? 5.588 1.713 -3.405 1.00 98.31 95 PRO A N 1
ATOM 721 C CA . PRO A 1 95 ? 4.555 0.834 -2.878 1.00 98.31 95 PRO A CA 1
ATOM 722 C C . PRO A 1 95 ? 3.322 0.900 -3.782 1.00 98.31 95 PRO A C 1
ATOM 724 O O . PRO A 1 95 ? 2.946 1.969 -4.272 1.00 98.31 95 PRO A O 1
ATOM 727 N N . ARG A 1 96 ? 2.687 -0.247 -3.991 1.00 98.38 96 ARG A N 1
ATOM 728 C CA . ARG A 1 96 ? 1.487 -0.406 -4.804 1.00 98.38 96 ARG A CA 1
ATOM 729 C C . ARG A 1 96 ? 0.411 -1.042 -3.930 1.00 98.38 96 ARG A C 1
ATOM 731 O O . ARG A 1 96 ? 0.454 -2.228 -3.633 1.00 98.38 96 ARG A O 1
ATOM 738 N N . GLY A 1 97 ? -0.541 -0.209 -3.510 1.00 98.31 97 GLY A N 1
ATOM 739 C CA . GLY A 1 97 ? -1.792 -0.638 -2.884 1.00 98.31 97 GLY A CA 1
ATOM 740 C C . GLY A 1 97 ? -2.865 -0.940 -3.936 1.00 98.31 97 GLY A C 1
ATOM 741 O O . GLY A 1 97 ? -2.574 -1.378 -5.050 1.00 98.31 97 GLY A O 1
ATOM 742 N N . TYR A 1 98 ? -4.109 -0.576 -3.638 1.00 98.12 98 TYR A N 1
ATOM 743 C CA . TYR A 1 98 ? -5.270 -0.776 -4.520 1.00 98.12 98 TYR A CA 1
ATOM 744 C C . TYR A 1 98 ? -5.360 0.210 -5.702 1.00 98.12 98 TYR A C 1
ATOM 746 O O . TYR A 1 98 ? -6.331 0.204 -6.445 1.00 98.12 98 TYR A O 1
ATOM 754 N N . ARG A 1 99 ? -4.334 1.054 -5.909 1.00 97.81 99 ARG A N 1
ATOM 755 C CA . ARG A 1 99 ? -4.217 1.994 -7.049 1.00 97.81 99 ARG A CA 1
ATOM 756 C C . ARG A 1 99 ? -5.362 3.015 -7.145 1.00 97.81 99 ARG A C 1
ATOM 758 O O . ARG A 1 99 ? -5.643 3.540 -8.213 1.00 97.81 99 ARG A O 1
ATOM 765 N N . HIS A 1 100 ? -5.973 3.364 -6.017 1.00 97.31 100 HIS A N 1
ATOM 766 C CA . HIS A 1 100 ? -7.131 4.263 -5.980 1.00 97.31 100 HIS A CA 1
ATOM 767 C C . HIS A 1 100 ? -6.792 5.766 -6.097 1.00 97.31 100 HIS A C 1
ATOM 769 O O . HIS A 1 100 ? -7.683 6.600 -6.233 1.00 97.31 100 HIS A O 1
ATOM 775 N N . GLY A 1 101 ? -5.508 6.136 -6.033 1.00 94.12 101 GLY A N 1
ATOM 776 C CA . GLY A 1 101 ? -5.072 7.534 -6.085 1.00 94.12 101 GLY A CA 1
ATOM 777 C C . GLY A 1 101 ? -5.159 8.155 -7.485 1.00 94.12 101 GLY A C 1
ATOM 778 O O . GLY A 1 101 ? -4.708 7.564 -8.467 1.00 94.12 101 GLY A O 1
ATOM 779 N N . TRP A 1 102 ? -5.677 9.383 -7.563 1.00 95.69 102 TRP A N 1
ATOM 780 C CA . TRP A 1 102 ? -5.644 10.215 -8.777 1.00 95.69 102 TRP A CA 1
ATOM 781 C C . TRP A 1 102 ? -4.300 10.905 -8.983 1.00 95.69 102 TRP A C 1
ATOM 783 O O . TRP A 1 102 ? -3.782 10.959 -10.094 1.00 95.69 102 TRP A O 1
ATOM 793 N N . ALA A 1 103 ? -3.726 11.441 -7.902 1.00 96.00 103 ALA A N 1
ATOM 794 C CA . ALA A 1 103 ? -2.445 12.123 -7.974 1.00 96.00 103 ALA A CA 1
ATOM 795 C C . ALA A 1 103 ? -1.365 11.153 -8.491 1.00 96.00 103 ALA A C 1
ATOM 797 O O . ALA A 1 103 ? -1.349 9.991 -8.063 1.00 96.00 103 ALA A O 1
ATOM 798 N N . PRO A 1 104 ? -0.432 11.612 -9.348 1.00 96.56 104 PRO A N 1
ATOM 799 C CA . PRO A 1 104 ? 0.602 10.777 -9.956 1.00 96.56 104 PRO A CA 1
ATOM 800 C C . PRO A 1 104 ? 1.733 10.488 -8.959 1.00 96.56 104 PRO A C 1
ATOM 802 O O . PRO A 1 104 ? 2.914 10.713 -9.222 1.00 96.56 104 PRO A O 1
ATOM 805 N N . LEU A 1 105 ? 1.353 10.033 -7.763 1.00 96.81 105 LEU A N 1
ATOM 806 C CA . LEU A 1 105 ? 2.271 9.729 -6.692 1.00 96.81 105 LEU A CA 1
ATOM 807 C C . LEU A 1 105 ? 3.015 8.463 -7.047 1.00 96.81 105 LEU A C 1
ATOM 809 O O . LEU A 1 105 ? 4.222 8.557 -7.082 1.00 96.81 105 LEU A O 1
ATOM 813 N N . THR A 1 106 ? 2.367 7.337 -7.361 1.00 97.75 106 THR A N 1
ATOM 814 C CA . THR A 1 106 ? 3.055 6.069 -7.680 1.00 97.75 106 THR A CA 1
ATOM 815 C C . THR A 1 106 ? 3.878 6.169 -8.965 1.00 97.75 106 THR A C 1
ATOM 817 O O . THR A 1 106 ? 5.100 6.036 -8.929 1.00 97.75 106 THR A O 1
ATOM 820 N N . VAL A 1 107 ? 3.214 6.455 -10.082 1.00 97.44 107 VAL A N 1
ATOM 821 C CA . VAL A 1 107 ? 3.804 6.691 -11.405 1.00 97.44 107 VAL A CA 1
ATOM 822 C C . VAL A 1 107 ? 3.050 7.824 -12.091 1.00 97.44 107 VAL A C 1
ATOM 824 O O . VAL A 1 107 ? 1.973 8.221 -11.643 1.00 97.44 107 VAL A O 1
ATOM 827 N N . THR A 1 108 ? 3.617 8.350 -13.171 1.00 96.31 108 THR A N 1
ATOM 828 C CA . THR A 1 108 ? 3.001 9.414 -13.971 1.00 96.31 108 THR A CA 1
ATOM 829 C C . THR A 1 108 ? 2.506 8.848 -15.302 1.00 96.31 108 THR A C 1
ATOM 831 O O . THR A 1 108 ? 2.960 7.787 -15.724 1.00 96.31 108 THR A O 1
ATOM 834 N N . ALA A 1 109 ? 1.649 9.579 -16.019 1.00 91.69 109 ALA A N 1
ATOM 835 C CA . ALA A 1 109 ? 1.277 9.221 -17.393 1.00 91.69 109 ALA A CA 1
ATOM 836 C C . ALA A 1 109 ? 2.473 9.228 -18.374 1.00 91.69 109 ALA A C 1
ATOM 838 O O . ALA A 1 109 ? 2.396 8.629 -19.440 1.00 91.69 109 ALA A O 1
ATOM 839 N N . ALA A 1 110 ? 3.582 9.886 -18.014 1.00 95.19 110 ALA A N 1
ATOM 840 C CA . ALA A 1 110 ? 4.819 9.886 -18.793 1.00 95.19 110 ALA A CA 1
ATOM 841 C C . ALA A 1 110 ? 5.740 8.694 -18.476 1.00 95.19 110 ALA A C 1
ATOM 843 O O . ALA A 1 110 ? 6.753 8.521 -19.149 1.00 95.19 110 ALA A O 1
ATOM 844 N N . THR A 1 111 ? 5.425 7.887 -17.457 1.00 96.88 111 THR A N 1
ATOM 845 C CA . THR A 1 111 ? 6.234 6.721 -17.093 1.00 96.88 111 THR A CA 1
ATOM 846 C C . THR A 1 111 ? 6.132 5.652 -18.179 1.00 96.88 111 THR A C 1
ATOM 848 O O . THR A 1 111 ? 5.037 5.220 -18.540 1.00 96.88 111 THR A O 1
ATOM 851 N N . ALA A 1 112 ? 7.278 5.200 -18.681 1.00 95.56 112 ALA A N 1
ATOM 852 C CA . ALA A 1 112 ? 7.376 4.197 -19.733 1.00 95.56 112 ALA A CA 1
ATOM 853 C C . ALA A 1 112 ? 7.735 2.806 -19.169 1.00 95.56 112 ALA A C 1
ATOM 855 O O . ALA A 1 112 ? 8.424 2.710 -18.156 1.00 95.56 112 ALA A O 1
ATOM 856 N N . PRO A 1 113 ? 7.375 1.700 -19.853 1.00 92.81 113 PRO A N 1
ATOM 857 C CA . PRO A 1 113 ? 7.781 0.339 -19.462 1.00 92.81 113 PRO A CA 1
ATOM 858 C C . PRO A 1 113 ? 9.297 0.092 -19.357 1.00 92.81 113 PRO A C 1
ATOM 860 O O . PRO A 1 113 ? 9.726 -0.890 -18.746 1.00 92.81 113 PRO A O 1
ATOM 863 N N . ALA A 1 114 ? 10.097 0.943 -20.006 1.00 93.31 114 ALA A N 1
ATOM 864 C CA . ALA A 1 114 ? 11.557 0.902 -19.975 1.00 93.31 114 ALA A CA 1
ATOM 865 C C . ALA A 1 114 ? 12.157 1.668 -18.781 1.00 93.31 114 ALA A C 1
ATOM 867 O O . ALA A 1 114 ? 13.353 1.527 -18.511 1.00 93.31 114 ALA A O 1
ATOM 868 N N . ASP A 1 115 ? 11.357 2.467 -18.069 1.00 96.44 115 ASP A N 1
ATOM 869 C CA . ASP A 1 115 ? 11.824 3.192 -16.894 1.00 96.44 115 ASP A CA 1
ATOM 870 C C . ASP A 1 115 ? 12.173 2.215 -15.771 1.00 96.44 115 ASP A C 1
ATOM 872 O O . ASP A 1 115 ? 11.504 1.205 -15.544 1.00 96.44 115 ASP A O 1
ATOM 876 N N . ARG A 1 116 ? 13.222 2.542 -15.013 1.00 97.00 116 ARG A N 1
ATOM 877 C CA . ARG A 1 116 ? 13.682 1.740 -13.872 1.00 97.00 116 ARG A CA 1
ATOM 878 C C . ARG A 1 116 ? 12.822 2.004 -12.639 1.00 97.00 116 ARG A C 1
ATOM 880 O O . ARG A 1 116 ? 13.299 2.548 -11.641 1.00 97.00 116 ARG A O 1
ATOM 887 N N . VAL A 1 117 ? 11.546 1.650 -12.725 1.00 98.06 117 VAL A N 1
ATOM 888 C CA . VAL A 1 117 ? 10.576 1.726 -11.631 1.00 98.06 117 VAL A CA 1
ATOM 889 C C . VAL A 1 117 ? 10.085 0.320 -11.316 1.00 98.06 117 VAL A C 1
ATOM 891 O O . VAL A 1 117 ? 9.573 -0.376 -12.188 1.00 98.06 117 VAL A O 1
ATOM 894 N N . LEU A 1 118 ? 10.249 -0.082 -10.060 1.00 98.44 118 LEU A N 1
ATOM 895 C CA . LEU A 1 118 ? 9.713 -1.317 -9.509 1.00 98.44 118 LEU A CA 1
ATOM 896 C C . LEU A 1 118 ? 8.549 -0.980 -8.578 1.00 98.44 118 LEU A C 1
ATOM 898 O O . LEU A 1 118 ? 8.695 -0.188 -7.639 1.00 98.44 118 LEU A O 1
ATOM 902 N N . LEU A 1 119 ? 7.404 -1.599 -8.825 1.00 98.69 119 LEU A N 1
ATOM 903 C CA . LEU A 1 119 ? 6.265 -1.569 -7.924 1.00 98.69 119 LEU A CA 1
ATOM 904 C C . LEU A 1 119 ? 6.399 -2.689 -6.888 1.00 98.69 119 LEU A C 1
ATOM 906 O O . LEU A 1 119 ? 6.799 -3.804 -7.209 1.00 98.69 119 LEU A O 1
ATOM 910 N N . VAL A 1 120 ? 6.055 -2.391 -5.642 1.00 98.69 120 VAL A N 1
ATOM 911 C CA . VAL A 1 120 ? 6.027 -3.365 -4.546 1.00 98.69 120 VAL A CA 1
ATOM 912 C C . VAL A 1 120 ? 4.581 -3.547 -4.131 1.00 98.69 120 VAL A C 1
ATOM 914 O O . VAL A 1 120 ? 4.012 -2.656 -3.496 1.00 98.69 120 VAL A O 1
ATOM 917 N N . ASP A 1 121 ? 3.980 -4.668 -4.517 1.00 98.69 121 ASP A N 1
ATOM 918 C CA . ASP A 1 121 ? 2.609 -4.988 -4.142 1.00 98.69 121 ASP A CA 1
ATOM 919 C C . ASP A 1 121 ? 2.551 -5.399 -2.672 1.00 98.69 121 ASP A C 1
ATOM 921 O O . ASP A 1 121 ? 3.033 -6.460 -2.278 1.00 98.69 121 ASP A O 1
ATOM 925 N N . THR A 1 122 ? 1.959 -4.540 -1.846 1.00 98.69 122 THR A N 1
ATOM 926 C CA . THR A 1 122 ? 1.816 -4.811 -0.413 1.00 98.69 122 THR A CA 1
ATOM 927 C C . THR A 1 122 ? 0.538 -5.582 -0.089 1.00 98.69 122 THR A C 1
ATOM 929 O O . THR A 1 122 ? 0.411 -6.103 1.013 1.00 98.69 122 THR A O 1
ATOM 932 N N . THR A 1 123 ? -0.416 -5.659 -1.017 1.00 98.50 123 THR A N 1
ATOM 933 C CA . THR A 1 123 ? -1.795 -6.108 -0.744 1.00 98.50 123 THR A CA 1
ATOM 934 C C . THR A 1 123 ? -1.951 -7.625 -0.623 1.00 98.50 123 THR A C 1
ATOM 936 O O . THR A 1 123 ? -2.941 -8.091 -0.075 1.00 98.50 123 THR A O 1
ATOM 939 N N . HIS A 1 124 ? -0.973 -8.405 -1.093 1.00 97.50 124 HIS A N 1
ATOM 940 C CA . HIS A 1 124 ? -1.065 -9.869 -1.117 1.00 97.50 124 HIS A CA 1
ATOM 941 C C . HIS A 1 124 ? -0.688 -10.547 0.206 1.00 97.50 124 HIS A C 1
ATOM 943 O O . HIS A 1 124 ? -1.333 -11.512 0.611 1.00 97.50 124 HIS A O 1
ATOM 949 N N . HIS A 1 125 ? 0.394 -10.099 0.846 1.00 98.44 125 HIS A N 1
ATOM 950 C CA . HIS A 1 125 ? 0.986 -10.810 1.987 1.00 98.44 125 HIS A CA 1
ATOM 951 C C . HIS A 1 125 ? 1.203 -9.934 3.219 1.00 98.44 125 HIS A C 1
ATOM 953 O O . HIS A 1 125 ? 1.281 -10.462 4.322 1.00 98.44 125 HIS A O 1
ATOM 959 N N . LEU A 1 126 ? 1.289 -8.613 3.047 1.00 98.56 126 LEU A N 1
ATOM 960 C CA . LEU A 1 126 ? 1.595 -7.671 4.122 1.00 98.56 126 LEU A CA 1
ATOM 961 C C . LEU A 1 126 ? 0.296 -7.086 4.688 1.00 98.56 126 LEU A C 1
ATOM 963 O O . LEU A 1 126 ? 0.062 -5.874 4.625 1.00 98.56 126 LEU A O 1
ATOM 967 N N . THR A 1 127 ? -0.575 -7.971 5.169 1.00 98.75 127 THR A N 1
ATOM 968 C CA . THR A 1 127 ? -1.954 -7.673 5.587 1.00 98.75 127 THR A CA 1
ATOM 969 C C . THR A 1 127 ? -2.255 -8.094 7.026 1.00 98.75 127 THR A C 1
ATOM 971 O O . THR A 1 127 ? -3.393 -7.963 7.480 1.00 98.75 127 THR A O 1
ATOM 974 N N . ALA A 1 128 ? -1.262 -8.590 7.770 1.00 98.50 128 ALA A N 1
ATOM 975 C CA . ALA A 1 128 ? -1.480 -9.096 9.117 1.00 98.50 128 ALA A CA 1
ATOM 976 C C . ALA A 1 128 ? -1.905 -7.988 10.093 1.00 98.50 128 ALA A C 1
ATOM 978 O O . ALA A 1 128 ? -1.453 -6.840 10.028 1.00 98.50 128 ALA A O 1
ATOM 979 N N . MET A 1 129 ? -2.751 -8.366 11.049 1.00 98.62 129 MET A N 1
ATOM 980 C CA . MET A 1 129 ? -3.283 -7.487 12.084 1.00 98.62 129 MET A CA 1
ATOM 981 C C . MET A 1 129 ? -3.235 -8.170 13.446 1.00 98.62 129 MET A C 1
ATOM 983 O O . MET A 1 129 ? -3.400 -9.386 13.552 1.00 98.62 129 MET A O 1
ATOM 987 N N . ARG A 1 130 ? -3.008 -7.387 14.502 1.00 98.38 130 ARG A N 1
ATOM 988 C CA . ARG A 1 130 ? -3.147 -7.843 15.889 1.00 98.38 130 ARG A CA 1
ATOM 989 C C . ARG A 1 130 ? -3.544 -6.701 16.812 1.00 98.38 130 ARG A C 1
ATOM 991 O O . ARG A 1 130 ? -3.101 -5.566 16.632 1.00 98.38 130 ARG A O 1
ATOM 998 N N . VAL A 1 131 ? -4.325 -7.028 17.834 1.00 97.69 131 VAL A N 1
ATOM 999 C CA . VAL A 1 131 ? -4.570 -6.123 18.960 1.00 97.69 131 VAL A CA 1
ATOM 1000 C C . VAL A 1 131 ? -3.281 -5.989 19.771 1.00 97.69 131 VAL A C 1
ATOM 1002 O O . VAL A 1 131 ? -2.576 -6.970 20.009 1.00 97.69 131 VAL A O 1
ATOM 1005 N N . GLU A 1 132 ? -2.965 -4.766 20.167 1.00 96.44 132 GLU A N 1
ATOM 1006 C CA . GLU A 1 132 ? -1.860 -4.427 21.065 1.00 96.44 132 GLU A CA 1
ATOM 1007 C C . GLU A 1 132 ? -2.451 -3.910 22.396 1.00 96.44 132 GLU A C 1
ATOM 1009 O O . GLU A 1 132 ? -3.634 -3.567 22.441 1.00 96.44 132 GLU A O 1
ATOM 1014 N N . PRO A 1 133 ? -1.686 -3.841 23.503 1.00 91.88 133 PRO A N 1
ATOM 1015 C CA . PRO A 1 133 ? -2.203 -3.325 24.771 1.00 91.88 133 PRO A CA 1
ATOM 1016 C C . PRO A 1 133 ? -2.838 -1.926 24.650 1.00 91.88 133 PRO A C 1
ATOM 1018 O O . PRO A 1 133 ? -2.297 -1.034 23.994 1.00 91.88 133 PRO A O 1
ATOM 1021 N N . GLY A 1 134 ? -3.972 -1.723 25.329 1.00 86.12 134 GLY A N 1
ATOM 1022 C CA . GLY A 1 134 ? -4.799 -0.515 25.196 1.00 86.12 134 GLY A CA 1
ATOM 1023 C C . GLY A 1 134 ? -5.717 -0.551 23.962 1.00 86.12 134 GLY A C 1
ATOM 1024 O O . GLY A 1 134 ? -5.817 -1.581 23.303 1.00 86.12 134 GLY A O 1
ATOM 1025 N N . PRO A 1 135 ? -6.416 0.549 23.626 1.00 87.88 135 PRO A N 1
ATOM 1026 C CA . PRO A 1 135 ? -7.258 0.622 22.430 1.00 87.88 135 PRO A CA 1
ATOM 1027 C C . PRO A 1 135 ? -6.391 0.850 21.180 1.00 87.88 135 PRO A C 1
ATOM 1029 O O . PRO A 1 135 ? -6.455 1.905 20.549 1.00 87.88 135 PRO A O 1
ATOM 1032 N N . SER A 1 136 ? -5.513 -0.104 20.857 1.00 92.69 136 SER A N 1
ATOM 1033 C CA . SER A 1 136 ? -4.608 0.002 19.712 1.00 92.69 136 SER A CA 1
ATOM 1034 C C . SER A 1 136 ? -4.501 -1.300 18.925 1.00 92.69 136 SER A C 1
ATOM 1036 O O . SER A 1 136 ? -4.599 -2.403 19.462 1.00 92.69 136 SER A O 1
ATOM 1038 N N . VAL A 1 137 ? -4.295 -1.155 17.619 1.00 97.19 137 VAL A N 1
ATOM 1039 C CA . VAL A 1 137 ? -4.090 -2.260 16.684 1.00 97.19 137 VAL A CA 1
ATOM 1040 C C . VAL A 1 137 ? -2.802 -2.009 15.925 1.00 97.19 137 VAL A C 1
ATOM 1042 O O . VAL A 1 137 ? -2.542 -0.896 15.460 1.00 97.19 137 VAL A O 1
ATOM 1045 N N . ARG A 1 138 ? -2.000 -3.061 15.772 1.00 98.38 138 ARG A N 1
ATOM 1046 C CA . ARG A 1 138 ? -0.930 -3.086 14.783 1.00 98.38 138 ARG A CA 1
ATOM 1047 C C . ARG A 1 138 ? -1.447 -3.744 13.519 1.00 98.38 138 ARG A C 1
ATOM 1049 O O . ARG A 1 138 ? -1.938 -4.866 13.568 1.00 98.38 138 ARG A O 1
ATOM 1056 N N . VAL A 1 139 ? -1.267 -3.054 12.403 1.00 98.56 139 VAL A N 1
ATOM 1057 C CA . VAL A 1 139 ? -1.701 -3.475 11.074 1.00 98.56 139 VAL A CA 1
ATOM 1058 C C . VAL A 1 139 ? -0.552 -3.308 10.088 1.00 98.56 139 VAL A C 1
ATOM 1060 O O . VAL A 1 139 ? 0.173 -2.309 10.127 1.00 98.56 139 VAL A O 1
ATOM 1063 N N . GLU A 1 140 ? -0.346 -4.303 9.233 1.00 98.69 140 GLU A N 1
ATOM 1064 C CA . GLU A 1 140 ? 0.568 -4.190 8.103 1.00 98.69 140 GLU A CA 1
ATOM 1065 C C . GLU A 1 140 ? -0.044 -3.326 6.991 1.00 98.69 140 GLU A C 1
ATOM 1067 O O . GLU A 1 140 ? -1.248 -3.336 6.742 1.00 98.69 140 GLU A O 1
ATOM 1072 N N . ALA A 1 141 ? 0.798 -2.541 6.318 1.00 98.50 141 ALA A N 1
ATOM 1073 C CA . ALA A 1 141 ? 0.357 -1.432 5.470 1.00 98.50 141 ALA A CA 1
ATOM 1074 C C . ALA A 1 141 ? -0.469 -1.845 4.235 1.00 98.50 141 ALA A C 1
ATOM 1076 O O . ALA A 1 141 ? -1.107 -0.986 3.621 1.00 98.50 141 ALA A O 1
ATOM 1077 N N . GLY A 1 142 ? -0.434 -3.120 3.849 1.00 98.69 142 GLY A N 1
ATOM 1078 C CA . GLY A 1 142 ? -1.163 -3.652 2.705 1.00 98.69 142 GLY A CA 1
ATOM 1079 C C . GLY A 1 142 ? -2.599 -4.075 2.995 1.00 98.69 142 GLY A C 1
ATOM 1080 O O . GLY A 1 142 ? -3.349 -4.246 2.034 1.00 98.69 142 GLY A O 1
ATOM 1081 N N . ALA A 1 143 ? -2.988 -4.215 4.269 1.00 98.81 143 ALA A N 1
ATOM 1082 C CA . ALA A 1 143 ? -4.364 -4.536 4.650 1.00 98.81 143 ALA A CA 1
ATOM 1083 C C . ALA A 1 143 ? -5.347 -3.522 4.045 1.00 98.81 143 ALA A C 1
ATOM 1085 O O . ALA A 1 143 ? -5.015 -2.336 3.928 1.00 98.81 143 ALA A O 1
ATOM 1086 N N . SER A 1 144 ? -6.537 -3.980 3.647 1.00 98.81 144 SER A N 1
ATOM 1087 C CA . SER A 1 144 ? -7.601 -3.071 3.214 1.00 98.81 144 SER A CA 1
ATOM 1088 C C . SER A 1 144 ? -8.202 -2.318 4.408 1.00 98.81 144 SER A C 1
ATOM 1090 O O . SER A 1 144 ? -8.074 -2.746 5.560 1.00 98.81 144 SER A O 1
ATOM 1092 N N . MET A 1 145 ? -8.858 -1.187 4.149 1.00 98.75 145 MET A N 1
ATOM 1093 C CA . MET A 1 145 ? -9.634 -0.485 5.169 1.00 98.75 145 MET A CA 1
ATOM 1094 C C . MET A 1 145 ? -10.845 -1.315 5.600 1.00 98.75 145 MET A C 1
ATOM 1096 O O . MET A 1 145 ? -11.137 -1.328 6.790 1.00 98.75 145 MET A O 1
ATOM 1100 N N . ASP A 1 146 ? -11.494 -2.049 4.689 1.00 98.62 146 ASP A N 1
ATOM 1101 C C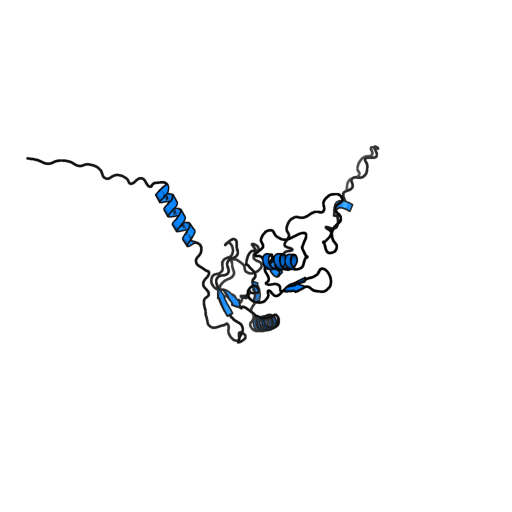A . ASP A 1 146 ? -12.591 -2.963 5.046 1.00 98.62 146 ASP A CA 1
ATOM 1102 C C . ASP A 1 146 ? -12.132 -4.053 6.021 1.00 98.62 146 ASP A C 1
ATOM 1104 O O . ASP A 1 146 ? -12.754 -4.244 7.067 1.00 98.62 146 ASP A O 1
ATOM 1108 N N . ASP A 1 147 ? -11.004 -4.715 5.740 1.00 98.75 147 ASP A N 1
ATOM 1109 C CA . ASP A 1 147 ? -10.471 -5.756 6.626 1.00 98.75 147 ASP A CA 1
ATOM 1110 C C . ASP A 1 147 ? -10.073 -5.173 7.988 1.00 98.75 147 ASP A C 1
ATOM 1112 O O . ASP A 1 147 ? -10.305 -5.800 9.022 1.00 98.75 147 ASP A O 1
ATOM 1116 N N . LEU A 1 148 ? -9.501 -3.962 8.011 1.00 98.69 148 LEU A N 1
ATOM 1117 C CA . LEU A 1 148 ? -9.169 -3.275 9.258 1.00 98.69 148 LEU A CA 1
ATOM 1118 C C . LEU A 1 148 ? -10.425 -2.943 10.073 1.00 98.69 148 LEU A C 1
ATOM 1120 O O . LEU A 1 148 ? -10.444 -3.184 11.279 1.00 98.69 148 LEU A O 1
ATOM 1124 N N . LEU A 1 149 ? -11.464 -2.388 9.449 1.00 98.44 149 LEU A N 1
ATOM 1125 C CA . LEU A 1 149 ? -12.700 -2.018 10.141 1.00 98.44 149 LEU A CA 1
ATOM 1126 C C . LEU A 1 149 ? -13.435 -3.257 10.668 1.00 98.44 149 LEU A C 1
ATOM 1128 O O . LEU A 1 149 ? -13.859 -3.253 11.824 1.00 98.44 149 LEU A O 1
ATOM 1132 N N . ALA A 1 150 ? -13.490 -4.337 9.884 1.00 98.75 150 ALA A N 1
ATOM 1133 C CA . ALA A 1 150 ? -14.036 -5.619 10.326 1.00 98.75 150 ALA A CA 1
ATOM 1134 C C . ALA A 1 150 ? -13.216 -6.228 11.480 1.00 98.75 150 ALA A C 1
ATOM 1136 O O . ALA A 1 150 ? -13.778 -6.735 12.453 1.00 98.75 150 ALA A O 1
ATOM 1137 N N . PHE A 1 151 ? -11.881 -6.144 11.418 1.00 98.62 151 PHE A N 1
ATOM 1138 C CA . PHE A 1 151 ? -11.005 -6.594 12.503 1.00 98.62 151 PHE A CA 1
ATOM 1139 C C . PHE A 1 151 ? -11.228 -5.786 13.787 1.00 98.62 151 PHE A C 1
ATOM 1141 O O . PHE A 1 151 ? -11.263 -6.360 14.877 1.00 98.62 151 PHE A O 1
ATOM 1148 N N . LEU A 1 152 ? -11.392 -4.465 13.682 1.00 97.62 152 LEU A N 1
ATOM 1149 C CA . LEU A 1 152 ? -11.695 -3.603 14.824 1.00 97.62 152 LEU A CA 1
ATOM 1150 C C . LEU A 1 152 ? -13.047 -3.968 15.447 1.00 97.62 152 LEU A C 1
ATOM 1152 O O . LEU A 1 152 ? -13.097 -4.204 16.655 1.00 97.62 152 LEU A O 1
ATOM 1156 N N . GLU A 1 153 ? -14.099 -4.099 14.634 1.00 97.69 153 GLU A N 1
ATOM 1157 C CA . GLU A 1 153 ? -15.440 -4.489 15.088 1.00 97.69 153 GLU A CA 1
ATOM 1158 C C . GLU A 1 153 ? -15.408 -5.820 15.852 1.00 97.69 153 GLU A C 1
ATOM 1160 O O . GLU A 1 153 ? -15.899 -5.904 16.981 1.00 97.69 153 GLU A O 1
ATOM 1165 N N . ALA A 1 154 ? -14.743 -6.838 15.294 1.00 98.12 154 ALA A N 1
ATOM 1166 C CA . ALA A 1 154 ? -14.609 -8.156 15.916 1.00 98.12 154 ALA A CA 1
ATOM 1167 C C . ALA A 1 154 ? -13.880 -8.131 17.275 1.00 98.12 154 ALA A C 1
ATOM 1169 O O . ALA A 1 154 ? -14.024 -9.058 18.071 1.00 98.12 154 ALA A O 1
ATOM 1170 N N . ASN A 1 155 ? -13.111 -7.074 17.552 1.00 96.81 155 ASN A N 1
ATOM 1171 C CA . ASN A 1 155 ? -12.386 -6.872 18.806 1.00 96.81 155 ASN A CA 1
ATOM 1172 C C . ASN A 1 155 ? -13.017 -5.786 19.700 1.00 96.81 155 ASN A C 1
ATOM 1174 O O . ASN A 1 155 ? -12.399 -5.368 20.680 1.00 96.81 155 ASN A O 1
ATOM 1178 N N . GLY A 1 156 ? -14.236 -5.325 19.390 1.00 94.94 156 GLY A N 1
ATOM 1179 C CA . GLY A 1 156 ? -14.935 -4.297 20.171 1.00 94.94 156 GLY A CA 1
ATOM 1180 C C . GLY A 1 156 ? -14.291 -2.909 20.083 1.00 94.94 156 GLY A C 1
ATOM 1181 O O . GLY A 1 156 ? -14.431 -2.099 21.000 1.00 94.94 156 GLY A O 1
ATOM 1182 N N . LEU A 1 157 ? -13.557 -2.648 19.002 1.00 94.88 157 LEU A N 1
ATOM 1183 C CA . LEU A 1 157 ? -12.894 -1.384 18.700 1.00 94.88 157 LEU A CA 1
ATOM 1184 C C . LEU A 1 157 ? -13.551 -0.715 17.484 1.00 94.88 157 LEU A C 1
ATOM 1186 O O . LEU A 1 157 ? -14.329 -1.320 16.751 1.00 94.88 157 LEU A O 1
ATOM 1190 N N . GLY A 1 158 ? -13.205 0.547 17.242 1.00 93.88 158 GLY A N 1
ATOM 1191 C CA . GLY A 1 158 ? -13.661 1.286 16.071 1.00 93.88 158 GLY A CA 1
ATOM 1192 C C . GLY A 1 158 ? -12.904 2.595 15.891 1.00 93.88 158 GLY A C 1
ATOM 1193 O O . GLY A 1 158 ? -12.104 2.990 16.741 1.00 93.88 158 GLY A O 1
ATOM 1194 N N . VAL A 1 159 ? -13.170 3.274 14.776 1.00 94.06 159 VAL A N 1
ATOM 1195 C CA . VAL A 1 159 ? -12.644 4.611 14.480 1.00 94.06 159 VAL A CA 1
ATOM 1196 C C . VAL A 1 159 ? -13.790 5.566 14.174 1.00 94.06 159 VAL A C 1
ATOM 1198 O O . VAL A 1 159 ? -14.770 5.198 13.536 1.00 94.06 159 VAL A O 1
ATOM 1201 N N . THR A 1 160 ? -13.661 6.814 14.618 1.00 93.69 160 THR A N 1
ATOM 1202 C CA . THR A 1 160 ? -14.679 7.856 14.403 1.00 93.69 160 THR A CA 1
ATOM 1203 C C . THR A 1 160 ? -14.695 8.376 12.970 1.00 93.69 160 THR A C 1
ATOM 1205 O O . THR A 1 160 ? -15.713 8.878 12.504 1.00 93.69 160 THR A O 1
ATOM 1208 N N . ASN A 1 161 ? -13.562 8.282 12.273 1.00 95.44 161 ASN A N 1
ATOM 1209 C CA . ASN A 1 161 ? -13.403 8.825 10.936 1.00 95.44 161 ASN A CA 1
ATOM 1210 C C . ASN A 1 161 ? -12.592 7.870 10.062 1.00 95.44 161 ASN A C 1
ATOM 1212 O O . ASN A 1 161 ? -11.490 7.476 10.438 1.00 95.44 161 ASN A O 1
ATOM 1216 N N . THR A 1 162 ? -13.120 7.537 8.890 1.00 97.19 162 THR A N 1
ATOM 1217 C CA . THR A 1 162 ? -12.483 6.657 7.906 1.00 97.19 162 THR A CA 1
ATOM 1218 C C . THR A 1 162 ? -12.923 7.075 6.502 1.00 97.19 162 THR A C 1
ATOM 1220 O O . THR A 1 162 ? -14.039 7.586 6.362 1.00 97.19 162 THR A O 1
ATOM 1223 N N . PRO A 1 163 ? -12.083 6.911 5.460 1.00 98.12 163 PRO A N 1
ATOM 1224 C CA . PRO A 1 163 ? -12.529 7.057 4.079 1.00 98.12 163 PRO A CA 1
ATOM 1225 C C . PRO A 1 163 ? -13.805 6.259 3.794 1.00 98.12 163 PRO A C 1
ATOM 1227 O O . PRO A 1 163 ? -14.036 5.210 4.388 1.00 98.12 163 PRO A O 1
ATOM 1230 N N . ALA A 1 164 ? -14.617 6.765 2.864 1.00 98.06 164 ALA A N 1
ATOM 1231 C CA . ALA A 1 164 ? -15.830 6.082 2.422 1.00 98.06 164 ALA A CA 1
ATOM 1232 C C . ALA A 1 164 ? -15.563 4.725 1.728 1.00 98.06 164 ALA A C 1
ATOM 1234 O O . ALA A 1 164 ? -16.277 3.779 2.048 1.00 98.06 164 ALA A O 1
ATOM 1235 N N . PRO A 1 165 ? -14.590 4.590 0.798 1.00 97.31 165 PRO A N 1
ATOM 1236 C CA . PRO A 1 165 ? -14.279 3.294 0.198 1.00 97.31 165 PRO A CA 1
ATOM 1237 C C . PRO A 1 165 ? -13.370 2.449 1.100 1.00 97.31 165 PRO A C 1
ATOM 1239 O O . PRO A 1 165 ? -12.419 2.954 1.706 1.00 97.31 165 PRO A O 1
ATOM 1242 N N . GLY A 1 166 ? -13.667 1.153 1.152 1.00 96.31 166 GLY A N 1
ATOM 1243 C CA . GLY A 1 166 ? -12.952 0.169 1.958 1.00 96.31 166 GLY A CA 1
ATOM 1244 C C . GLY A 1 166 ? -11.838 -0.585 1.227 1.00 96.31 166 GLY A C 1
ATOM 1245 O O . GLY A 1 166 ? -10.887 -1.055 1.857 1.00 96.31 166 GLY A O 1
ATOM 1246 N N . ASP A 1 167 ? -11.866 -0.593 -0.107 1.00 96.94 167 ASP A N 1
ATOM 1247 C CA . ASP A 1 167 ? -10.847 -1.140 -1.011 1.00 96.94 167 ASP A CA 1
ATOM 1248 C C . ASP A 1 167 ? -9.637 -0.197 -1.167 1.00 96.94 167 ASP A C 1
ATOM 1250 O O . ASP A 1 167 ? -9.061 -0.011 -2.240 1.00 96.94 167 ASP A O 1
ATOM 1254 N N . LEU A 1 168 ? -9.223 0.410 -0.056 1.00 98.38 168 LEU A N 1
ATOM 1255 C CA . LEU A 1 168 ? -8.013 1.209 0.078 1.00 98.38 168 LEU A CA 1
ATOM 1256 C C . LEU A 1 168 ? -7.040 0.494 1.006 1.00 98.38 168 LEU A C 1
ATOM 1258 O O . LEU A 1 168 ? -7.433 -0.033 2.036 1.00 98.38 168 LEU A O 1
ATOM 1262 N N . SER A 1 169 ? -5.746 0.535 0.705 1.00 98.75 169 SER A N 1
ATOM 1263 C CA . SER A 1 169 ? -4.735 -0.019 1.611 1.00 98.75 169 SER A CA 1
ATOM 1264 C C . SER A 1 169 ? -4.515 0.951 2.764 1.00 98.75 169 SER A C 1
ATOM 1266 O O . SER A 1 169 ? -4.365 2.150 2.496 1.00 98.75 169 SER A O 1
ATOM 1268 N N . VAL A 1 170 ? -4.362 0.456 3.992 1.00 98.75 170 VAL A N 1
ATOM 1269 C CA . VAL A 1 170 ? -4.060 1.276 5.179 1.00 98.75 170 VAL A CA 1
ATOM 1270 C C . VAL A 1 170 ? -2.864 2.204 4.937 1.00 98.75 170 VAL A C 1
ATOM 1272 O O . VAL A 1 170 ? -2.937 3.402 5.210 1.00 98.75 170 VAL A O 1
ATOM 1275 N N . GLY A 1 171 ? -1.778 1.700 4.341 1.00 98.69 171 GLY A N 1
ATOM 1276 C CA . GLY A 1 171 ? -0.602 2.512 4.012 1.00 98.69 171 GLY A CA 1
ATOM 1277 C C . GLY A 1 171 ? -0.899 3.643 3.022 1.00 98.69 171 GLY A C 1
ATOM 1278 O O . GLY A 1 171 ? -0.382 4.747 3.167 1.00 98.69 171 GLY A O 1
ATOM 1279 N N . GLY A 1 172 ? -1.769 3.386 2.043 1.00 98.62 172 GLY A N 1
ATOM 1280 C CA . GLY A 1 172 ? -2.228 4.389 1.081 1.00 98.62 172 GLY A CA 1
ATOM 1281 C C . GLY A 1 172 ? -3.083 5.480 1.725 1.00 98.62 172 GLY A C 1
ATOM 1282 O O . GLY A 1 172 ? -2.874 6.655 1.436 1.00 98.62 172 GLY A O 1
ATOM 1283 N N . VAL A 1 173 ? -3.988 5.109 2.636 1.00 98.69 173 VAL A N 1
ATOM 1284 C CA . VAL A 1 173 ? -4.803 6.060 3.413 1.00 98.69 173 VAL A CA 1
ATOM 1285 C C . VAL A 1 173 ? -3.913 6.951 4.276 1.00 98.69 173 VAL A C 1
ATOM 1287 O O . VAL A 1 173 ? -4.035 8.175 4.226 1.00 98.69 173 VAL A O 1
ATOM 1290 N N . LEU A 1 174 ? -2.962 6.363 5.006 1.00 98.50 174 LEU A N 1
ATOM 1291 C CA . LEU A 1 174 ? -2.024 7.116 5.843 1.00 98.50 174 LEU A CA 1
ATOM 1292 C C . LEU A 1 174 ? -1.148 8.076 5.025 1.00 98.50 174 LEU A C 1
ATOM 1294 O O . LEU A 1 174 ? -0.905 9.199 5.462 1.00 98.50 174 LEU A O 1
ATOM 1298 N N . ALA A 1 175 ? -0.712 7.673 3.828 1.00 98.38 175 ALA A N 1
ATOM 1299 C CA . ALA A 1 175 ? 0.175 8.474 2.979 1.00 98.38 175 ALA A CA 1
ATOM 1300 C C . ALA A 1 175 ? -0.429 9.813 2.515 1.00 98.38 175 ALA A C 1
ATOM 1302 O O . ALA A 1 175 ? 0.317 10.717 2.141 1.00 98.38 175 ALA A O 1
ATOM 1303 N N . ILE A 1 176 ? -1.758 9.939 2.522 1.00 98.00 176 ILE A N 1
ATOM 1304 C CA . ILE A 1 176 ? -2.486 11.118 2.024 1.00 98.00 176 ILE A CA 1
ATOM 1305 C C . ILE A 1 176 ? -3.413 11.742 3.071 1.00 98.00 176 ILE A C 1
ATOM 1307 O O . ILE A 1 176 ? -4.209 12.612 2.729 1.00 98.00 176 ILE A O 1
ATOM 1311 N N . ASN A 1 177 ? -3.307 11.323 4.339 1.00 97.75 177 ASN A N 1
ATOM 1312 C CA . ASN A 1 177 ? -4.233 11.717 5.404 1.00 97.75 177 ASN A CA 1
ATOM 1313 C C . ASN A 1 177 ? -5.701 11.432 5.022 1.00 97.75 177 ASN A C 1
ATOM 1315 O O . ASN A 1 177 ? -6.566 12.300 5.133 1.00 97.75 177 ASN A O 1
ATOM 1319 N N . GLY A 1 178 ? -5.969 10.229 4.508 1.00 96.94 178 GLY A N 1
ATOM 1320 C CA . GLY A 1 178 ? -7.298 9.835 4.054 1.00 96.94 178 GLY A CA 1
ATOM 1321 C C . GLY A 1 178 ? -8.306 9.886 5.195 1.00 96.94 178 GLY A C 1
ATOM 1322 O O . GLY A 1 178 ? -8.043 9.420 6.301 1.00 96.94 178 GLY A O 1
ATOM 1323 N N . HIS A 1 179 ? -9.460 10.480 4.920 1.00 97.69 179 HIS A N 1
ATOM 1324 C CA . HIS A 1 179 ? -10.461 10.792 5.926 1.00 97.69 179 HIS A CA 1
ATOM 1325 C C . HIS A 1 179 ? -11.871 10.623 5.353 1.00 97.69 179 HIS A C 1
ATOM 1327 O O . HIS A 1 179 ? -12.076 10.659 4.140 1.00 97.69 179 HIS A O 1
ATOM 1333 N N . GLY A 1 180 ? -12.846 10.470 6.239 1.00 96.62 180 GLY A N 1
ATOM 1334 C CA . GLY A 1 180 ? -14.259 10.678 5.948 1.00 96.62 180 GLY A CA 1
ATOM 1335 C C . GLY A 1 180 ? -14.700 12.044 6.460 1.00 96.62 180 GLY A C 1
ATOM 1336 O O . GLY A 1 180 ? -13.976 13.039 6.352 1.00 96.62 180 GLY A O 1
ATOM 1337 N N . THR A 1 181 ? -15.885 12.090 7.053 1.00 94.69 181 THR A N 1
ATOM 1338 C CA . THR A 1 181 ? -16.422 13.286 7.696 1.00 94.69 181 THR A CA 1
ATOM 1339 C C . THR A 1 181 ? -16.960 12.934 9.075 1.00 94.69 181 THR A C 1
ATOM 1341 O O . THR A 1 181 ? -17.811 12.062 9.221 1.00 94.69 181 THR A O 1
ATOM 1344 N N . SER A 1 182 ? -16.444 13.606 10.100 1.00 92.12 182 SER A N 1
ATOM 1345 C CA . SER A 1 182 ? -16.894 13.439 11.478 1.00 92.12 182 SER A CA 1
ATOM 1346 C C . SER A 1 182 ? -16.583 14.703 12.268 1.00 92.12 182 SER A C 1
ATOM 1348 O O . SER A 1 182 ? -15.449 15.189 12.242 1.00 92.12 182 SER A O 1
ATOM 1350 N N . VAL A 1 183 ? -17.563 15.204 13.007 1.00 91.19 183 VAL A N 1
ATOM 1351 C CA . VAL A 1 183 ? -17.385 16.261 14.005 1.00 91.19 183 VAL A CA 1
ATOM 1352 C C . VAL A 1 183 ? -18.178 15.878 15.244 1.00 91.19 183 VAL A C 1
ATOM 1354 O O . VAL A 1 183 ? -19.244 15.280 15.120 1.00 91.19 183 VAL A O 1
ATOM 1357 N N . ALA A 1 184 ? -17.661 16.227 16.421 1.00 91.06 184 ALA A N 1
ATOM 1358 C CA . ALA A 1 184 ? -18.392 16.027 17.664 1.00 91.06 184 ALA A CA 1
ATOM 1359 C C . ALA A 1 184 ? -19.677 16.867 17.647 1.00 91.06 184 ALA A C 1
ATOM 1361 O O . ALA A 1 184 ? -19.639 18.063 17.329 1.00 91.06 184 ALA A O 1
ATOM 1362 N N . ALA A 1 185 ? -20.802 16.261 18.009 1.00 91.44 185 ALA A N 1
ATOM 1363 C CA . ALA A 1 185 ? -22.040 16.988 18.231 1.00 91.44 185 ALA A CA 1
ATOM 1364 C C . ALA A 1 185 ? -21.924 17.910 19.459 1.00 91.44 185 ALA A C 1
ATOM 1366 O O . ALA A 1 185 ? -21.068 17.747 20.334 1.00 91.44 185 ALA A O 1
ATOM 1367 N N . ALA A 1 186 ? -22.807 18.907 19.548 1.00 92.25 186 ALA A N 1
ATOM 1368 C CA . ALA A 1 186 ? -22.841 19.805 20.697 1.00 92.25 186 ALA A CA 1
ATOM 1369 C C . ALA A 1 186 ? -23.124 19.017 21.990 1.00 92.25 186 ALA A C 1
ATOM 1371 O O . ALA A 1 186 ? -24.161 18.372 22.115 1.00 92.25 186 ALA A O 1
ATOM 1372 N N . GLY A 1 187 ? -22.197 19.087 22.949 1.00 93.00 187 GLY A N 1
ATOM 1373 C CA . GLY A 1 187 ? -22.284 18.346 24.212 1.00 93.00 187 GLY A CA 1
ATOM 1374 C C . GLY A 1 187 ? -21.841 16.881 24.131 1.00 93.00 187 GLY A C 1
ATOM 1375 O O . GLY A 1 187 ? -21.893 16.187 25.145 1.00 93.00 187 GLY A O 1
ATOM 1376 N N . GLU A 1 188 ? -21.381 16.405 22.971 1.00 92.19 188 GLU A N 1
ATOM 1377 C CA . GLU A 1 188 ? -20.825 15.059 22.842 1.00 92.19 188 GLU A CA 1
ATOM 1378 C C . GLU A 1 188 ? -19.500 14.938 23.606 1.00 92.19 188 GLU A C 1
ATOM 1380 O O . GLU A 1 188 ? -18.608 15.784 23.502 1.00 92.19 188 GLU A O 1
ATOM 1385 N N . THR A 1 189 ? -19.368 13.858 24.378 1.00 89.50 189 THR A N 1
ATOM 1386 C CA . THR A 1 189 ? -18.109 13.489 25.031 1.00 89.50 189 THR A CA 1
ATOM 1387 C C . THR A 1 189 ? -17.401 12.453 24.171 1.00 89.50 189 THR A C 1
ATOM 1389 O O . THR A 1 189 ? -17.926 11.361 23.971 1.00 89.50 189 THR A O 1
ATOM 1392 N N . LEU A 1 190 ? -16.207 12.779 23.672 1.00 87.62 190 LEU A N 1
ATOM 1393 C CA . LEU A 1 190 ? -15.444 11.861 22.828 1.00 87.62 190 LEU A CA 1
ATOM 1394 C C . LEU A 1 190 ? -14.916 10.664 23.624 1.00 87.62 190 LEU A C 1
ATOM 1396 O O . LEU A 1 190 ? -14.385 10.820 24.727 1.00 87.62 190 LEU A O 1
ATOM 1400 N N . ALA A 1 191 ? -14.998 9.477 23.023 1.00 84.94 191 ALA A N 1
ATOM 1401 C CA . ALA A 1 191 ? -14.383 8.280 23.578 1.00 84.94 191 ALA A CA 1
ATOM 1402 C C . ALA A 1 191 ? -12.845 8.424 23.619 1.00 84.94 191 ALA A C 1
ATOM 1404 O O . ALA A 1 191 ? -12.256 8.976 22.676 1.00 84.94 191 ALA A O 1
ATOM 1405 N N . PRO A 1 192 ? -12.164 7.914 24.664 1.00 84.31 192 PRO A N 1
ATOM 1406 C CA . PRO A 1 192 ? -10.705 7.869 24.710 1.00 84.31 192 PRO A CA 1
ATOM 1407 C C . PRO A 1 192 ? -10.115 7.223 23.448 1.00 84.31 192 PRO A C 1
ATOM 1409 O O . PRO A 1 192 ? -10.605 6.197 22.989 1.00 84.31 192 PRO A O 1
ATOM 1412 N N . GLY A 1 193 ? -9.064 7.825 22.886 1.00 80.06 193 GLY A N 1
ATOM 1413 C CA . GLY A 1 193 ? -8.460 7.384 21.620 1.00 80.06 193 GLY A CA 1
ATOM 1414 C C . GLY A 1 193 ? -9.017 8.076 20.369 1.00 80.06 193 GLY A C 1
ATOM 1415 O O . GLY A 1 193 ? -8.407 7.978 19.308 1.00 80.06 193 GLY A O 1
ATOM 1416 N N . THR A 1 194 ? -10.101 8.849 20.487 1.00 79.56 194 THR A N 1
ATOM 1417 C CA . THR A 1 194 ? -10.612 9.679 19.385 1.00 79.56 194 THR A CA 1
ATOM 1418 C C . THR A 1 194 ? -9.749 10.937 19.214 1.00 79.56 194 THR A C 1
ATOM 1420 O O . THR A 1 194 ? -9.581 11.685 20.185 1.00 79.56 194 THR A O 1
ATOM 1423 N N . PRO A 1 195 ? -9.207 11.231 18.013 1.00 65.12 195 PRO A N 1
ATOM 1424 C CA . PRO A 1 195 ? -8.507 12.487 17.773 1.00 65.12 195 PRO A CA 1
ATOM 1425 C C . PRO A 1 195 ? -9.460 13.665 17.992 1.00 65.12 195 PRO A C 1
ATOM 1427 O O . PRO A 1 195 ? -10.514 13.750 17.365 1.00 65.12 195 PRO A O 1
ATOM 1430 N N . THR A 1 196 ? -9.091 14.607 18.859 1.00 55.31 196 THR A N 1
ATOM 1431 C CA . THR A 1 196 ? -9.802 15.885 18.914 1.00 55.31 196 THR A CA 1
ATOM 1432 C C . THR A 1 196 ? -9.431 16.673 17.663 1.00 55.31 196 THR A C 1
ATOM 1434 O O . THR A 1 196 ? -8.252 16.944 17.414 1.00 55.31 196 THR A O 1
ATOM 1437 N N . ALA A 1 197 ? -10.421 17.085 16.870 1.00 51.88 197 ALA A N 1
ATOM 1438 C CA . ALA A 1 197 ? -10.224 18.246 16.017 1.00 51.88 197 ALA A CA 1
ATOM 1439 C C . ALA A 1 197 ? -9.910 19.397 16.977 1.00 51.88 197 ALA A C 1
ATOM 1441 O O . ALA A 1 197 ? -10.805 19.895 17.661 1.00 51.88 197 ALA A O 1
ATOM 1442 N N . ARG A 1 198 ? -8.628 19.748 17.142 1.00 40.66 198 ARG A N 1
ATOM 1443 C CA . ARG A 1 198 ? -8.254 20.903 17.959 1.00 40.66 198 ARG A CA 1
ATOM 1444 C C . ARG A 1 198 ? -9.037 22.082 17.409 1.00 40.66 198 ARG A C 1
ATOM 1446 O O . ARG A 1 198 ? -8.866 22.456 16.254 1.00 40.66 198 ARG A O 1
ATOM 1453 N N . SER A 1 199 ? -9.947 22.585 18.232 1.00 37.28 199 SER A N 1
ATOM 1454 C CA . SER A 1 199 ? -10.904 23.614 17.872 1.00 37.28 199 SER A CA 1
ATOM 1455 C C . SER A 1 199 ? -10.159 24.816 17.290 1.00 37.28 199 SER A C 1
ATOM 1457 O O . SER A 1 199 ? -9.578 25.604 18.031 1.00 37.28 199 SER A O 1
ATOM 1459 N N . ALA A 1 200 ? -10.194 24.990 15.967 1.00 38.59 200 ALA A N 1
ATOM 1460 C CA . ALA A 1 200 ? -9.729 26.211 15.305 1.00 38.59 200 ALA A CA 1
ATOM 1461 C C . ALA A 1 200 ? -10.606 27.432 15.669 1.00 38.59 200 ALA A C 1
ATOM 1463 O O . ALA A 1 200 ? -10.368 28.546 15.219 1.00 38.59 200 ALA A O 1
ATOM 1464 N N . THR A 1 201 ? -11.627 27.249 16.511 1.00 39.53 201 THR A N 1
ATOM 1465 C CA . THR A 1 201 ? -12.573 28.290 16.918 1.00 39.53 201 THR A CA 1
ATOM 1466 C C . THR A 1 201 ? -12.087 29.178 18.065 1.00 39.53 201 THR A C 1
ATOM 1468 O O . THR A 1 201 ? -12.817 30.090 18.451 1.00 39.53 201 THR A O 1
ATOM 1471 N N . SER A 1 202 ? -10.867 29.009 18.598 1.00 38.00 202 SER A N 1
ATOM 1472 C CA . SER A 1 202 ? -10.367 29.956 19.608 1.00 38.00 202 SER A CA 1
ATOM 1473 C C . SER A 1 202 ? -9.995 31.332 19.035 1.00 38.00 202 SER A C 1
ATOM 1475 O O . SER A 1 202 ? -9.828 32.258 19.822 1.00 38.00 202 SER A O 1
ATOM 1477 N N . SER A 1 203 ? -9.895 31.506 17.705 1.00 41.28 203 SER A N 1
ATOM 1478 C CA . SER A 1 203 ? -9.557 32.808 17.094 1.00 41.28 203 SER A CA 1
ATOM 1479 C C . SER A 1 203 ? -10.731 33.553 16.446 1.00 41.28 203 SER A C 1
ATOM 1481 O O . SER A 1 203 ? -10.534 34.654 15.941 1.00 41.28 203 SER A O 1
ATOM 1483 N N . CYS A 1 204 ? -11.948 33.002 16.469 1.00 34.34 204 CYS A N 1
ATOM 1484 C CA . CYS A 1 204 ? -13.142 33.666 15.933 1.00 34.34 204 CYS A CA 1
ATOM 1485 C C . CYS A 1 204 ? -14.247 33.768 16.991 1.00 34.34 204 CYS A C 1
ATOM 1487 O O . CYS A 1 204 ? -15.397 33.422 16.742 1.00 34.34 204 CYS A O 1
ATOM 1489 N N . ARG A 1 205 ? -13.919 34.260 18.191 1.00 40.28 205 ARG A N 1
ATOM 1490 C CA . ARG A 1 205 ? -14.928 34.970 18.987 1.00 40.28 205 ARG A CA 1
ATOM 1491 C C . ARG A 1 205 ? -14.895 36.423 18.547 1.00 40.28 205 ARG A C 1
ATOM 1493 O O . ARG A 1 205 ? -13.929 37.125 18.827 1.00 40.28 205 ARG A O 1
ATOM 1500 N N . SER A 1 206 ? -15.942 36.867 17.859 1.00 44.47 206 SER A N 1
ATOM 1501 C CA . SER A 1 206 ? -16.217 38.296 17.737 1.00 44.47 206 SER A CA 1
ATOM 1502 C C . SER A 1 206 ? -16.263 38.889 19.151 1.00 44.47 206 SER A C 1
ATOM 1504 O O . SER A 1 206 ? -16.926 38.304 20.017 1.00 44.47 206 SER A O 1
ATOM 1506 N N . PRO A 1 207 ? -15.555 39.996 19.433 1.00 43.94 207 PRO A N 1
ATOM 1507 C CA . PRO A 1 207 ? -15.709 40.668 20.711 1.00 43.94 207 PRO A CA 1
ATOM 1508 C C . PRO A 1 207 ? -17.168 41.131 20.858 1.00 43.94 207 PRO A C 1
ATOM 1510 O O . PRO A 1 207 ? -17.814 41.445 19.851 1.00 43.94 207 PRO A O 1
ATOM 1513 N N . PRO A 1 208 ? -17.717 41.162 22.085 1.00 44.62 208 PRO A N 1
ATOM 1514 C CA . PRO A 1 208 ? -19.031 41.741 22.309 1.00 44.62 208 PRO A CA 1
ATOM 1515 C C . PRO A 1 208 ? -19.020 43.185 21.802 1.00 44.62 208 PRO A C 1
ATOM 1517 O O . PRO A 1 208 ? -18.090 43.940 22.085 1.00 44.62 208 PRO A O 1
ATOM 1520 N N . SER A 1 209 ? -20.041 43.563 21.033 1.00 47.66 209 SER A N 1
ATOM 1521 C CA . SER A 1 209 ? -20.221 44.927 20.548 1.00 47.66 209 SER A CA 1
ATOM 1522 C C . SER A 1 209 ? -20.499 45.859 21.731 1.00 47.66 209 SER A C 1
ATOM 1524 O O . SER A 1 209 ? -21.653 46.117 22.076 1.00 47.66 209 SER A O 1
ATOM 1526 N N . SER A 1 210 ? -19.452 46.358 22.383 1.00 46.34 210 SER A N 1
ATOM 1527 C CA . SER A 1 210 ? -19.556 47.529 23.243 1.00 46.34 210 SER A CA 1
ATOM 1528 C C . SER A 1 210 ? -19.692 48.740 22.328 1.00 46.34 210 SER A C 1
ATOM 1530 O O . SER A 1 210 ? -18.742 49.135 21.651 1.00 46.34 210 SER A O 1
ATOM 1532 N N . GLY A 1 211 ? -20.907 49.276 22.247 1.00 49.69 211 GLY A N 1
ATOM 1533 C CA . GLY A 1 211 ? -21.194 50.482 21.491 1.00 49.69 211 GLY A CA 1
ATOM 1534 C C . GLY A 1 211 ? -20.389 51.662 22.020 1.00 49.69 211 GLY A C 1
ATOM 1535 O O . GLY A 1 211 ? -20.753 52.241 23.032 1.00 49.69 211 GLY A O 1
ATOM 1536 N N . THR A 1 212 ? -19.338 52.033 21.297 1.00 43.38 212 THR A N 1
ATOM 1537 C CA . THR A 1 212 ? -18.771 53.384 21.260 1.00 43.38 212 THR A CA 1
ATOM 1538 C C . THR A 1 212 ? -18.038 53.546 19.933 1.00 43.38 212 THR A C 1
ATOM 1540 O O . THR A 1 212 ? -17.079 52.833 19.649 1.00 43.38 212 THR A O 1
ATOM 1543 N N . HIS A 1 213 ? -18.523 54.467 19.101 1.00 47.00 213 HIS A N 1
ATOM 1544 C CA . HIS A 1 213 ? -17.869 54.902 17.871 1.00 47.00 213 HIS A CA 1
ATOM 1545 C C . HIS A 1 213 ? -16.492 55.512 18.177 1.00 47.00 213 HIS A C 1
ATOM 1547 O O . HIS A 1 213 ? -16.418 56.501 18.902 1.00 47.00 213 HIS A O 1
ATOM 1553 N N . GLN A 1 214 ? -15.433 55.009 17.540 1.00 37.00 214 GLN A N 1
ATOM 1554 C CA . GLN A 1 214 ? -14.252 55.809 17.193 1.00 37.00 214 GLN A CA 1
ATOM 1555 C C . GLN A 1 214 ? -13.597 55.248 15.914 1.00 37.00 214 GLN A C 1
ATOM 1557 O O . GLN A 1 214 ? -13.638 54.035 15.704 1.00 37.00 214 GLN A O 1
ATOM 1562 N N . PRO A 1 215 ? -13.085 56.108 15.011 1.00 43.84 215 PRO A N 1
ATOM 1563 C CA . PRO A 1 215 ? -12.776 55.725 13.638 1.00 43.84 215 PRO A CA 1
ATOM 1564 C C . PRO A 1 215 ? -11.428 55.009 13.501 1.00 43.84 215 PRO A C 1
ATOM 1566 O O . PRO A 1 215 ? -10.497 55.216 14.276 1.00 43.84 215 PRO A O 1
ATOM 1569 N N . ALA A 1 216 ? -11.369 54.166 12.471 1.00 38.72 216 ALA A N 1
ATOM 1570 C CA . ALA A 1 216 ? -10.258 53.303 12.107 1.00 38.72 216 ALA A CA 1
ATOM 1571 C C . ALA A 1 216 ? -8.960 54.070 11.800 1.00 38.72 216 ALA A C 1
ATOM 1573 O O . ALA A 1 216 ? -8.971 55.056 11.064 1.00 38.72 216 ALA A O 1
ATOM 1574 N N . ALA A 1 217 ? -7.837 53.542 12.293 1.00 35.22 217 ALA A N 1
ATOM 1575 C CA . ALA A 1 217 ? -6.513 53.804 11.745 1.00 35.22 217 ALA A CA 1
ATOM 1576 C C . ALA A 1 217 ? -6.127 52.642 10.816 1.00 35.22 217 ALA A C 1
ATOM 1578 O O . ALA A 1 217 ? -6.230 51.475 11.195 1.00 35.22 217 ALA A O 1
ATOM 1579 N N . MET A 1 218 ? -5.736 52.997 9.593 1.00 34.41 218 MET A N 1
ATOM 1580 C CA . MET A 1 218 ? -5.245 52.113 8.536 1.00 34.41 218 MET A CA 1
ATOM 1581 C C . MET A 1 218 ? -3.898 51.482 8.914 1.00 34.41 218 MET A C 1
ATOM 1583 O O . MET A 1 218 ? -2.990 52.204 9.321 1.00 34.41 218 MET A O 1
ATOM 1587 N N . CYS A 1 219 ? -3.788 50.172 8.688 1.00 38.34 219 CYS A N 1
ATOM 1588 C CA . CYS A 1 219 ? -2.631 49.461 8.134 1.00 38.34 219 CYS A CA 1
ATOM 1589 C C . CYS A 1 219 ? -3.164 48.224 7.403 1.00 38.34 219 CYS A C 1
ATOM 1591 O O . CYS A 1 219 ? -4.018 47.529 7.999 1.00 38.34 219 CYS A O 1
#

Secondary structure (DSSP, 8-state):
---------------HHHHHHHHHHHHHTT----PPB-PPPPTTPPTTSEEEEEEEE-TTSSSEEEEEEEEE-SSHHHHHHHHHHHHHHT-EEEEESS----SSSS--TT--TTS-EEEEE-TTT---EEEETTTEEEE-TTSBHHHHHHHHHHTT---S---S-SSSBHHHHHHTT------PPTTPPPPTTPPP---GGGG--PPP------PPPP-

pLDDT: mean 82.26, std 22.72, range [33.91, 98.81]